Protein 6L2W (pdb70)

Foldseek 3Di:
DKKKWKKFWDCVVHIWIATQQQVVSHTDTPVRDDPRVVPRIDDDDPVCLLVSLLVCLVQQWAQPPDQAQDQKTAHPVRGMMMGMDDPVPPGCNVVSVVSNVSRVVVVVVVVVVVPD/DKKKWKKFWDADPVVRDIWIATQQLPVRRTDTPVRDDPRVPPRIDDDDPPCLLVSLLVCVVQQWAQDPDQAQPFKTAHPVRGMMMGMDDPVPDRCNVVSVVSNVSRHVNVVVVVVVPD

Structure (mmCIF, N/CA/C/O backbone):
data_6L2W
#
_entry.id   6L2W
#
_cell.length_a   85.702
_cell.length_b   45.534
_cell.length_c   67.368
_cell.angle_alpha   90.000
_cell.angle_beta   94.290
_cell.angle_gamma   90.000
#
_symmetry.space_group_name_H-M   'C 1 2 1'
#
loop_
_entity.id
_entity.type
_entity.pdbx_description
1 polymer 'freshwater cyanophage protein'
2 water water
#
loop_
_atom_site.group_PDB
_atom_site.id
_atom_site.type_symbol
_atom_site.label_atom_id
_atom_site.label_alt_id
_atom_site.label_comp_id
_atom_site.label_asym_id
_atom_site.label_entity_id
_atom_site.label_seq_id
_atom_site.pdbx_PDB_ins_code
_atom_site.Cartn_x
_atom_site.Cartn_y
_atom_site.Cartn_z
_atom_site.occupancy
_atom_site.B_iso_or_equiv
_atom_site.auth_seq_id
_atom_site.auth_comp_id
_atom_site.auth_asym_id
_atom_site.auth_atom_id
_atom_site.pdbx_PDB_model_num
ATOM 1 N N . MET A 1 1 ? -18.457 -20.358 0.965 1.00 53.91 1 MET A N 1
ATOM 2 C CA . MET A 1 1 ? -18.884 -21.448 1.877 1.00 52.61 1 MET A CA 1
ATOM 3 C C . MET A 1 1 ? -18.030 -21.356 3.139 1.00 57.65 1 MET A C 1
ATOM 4 O O . MET A 1 1 ? -16.787 -21.322 3.059 1.00 57.03 1 MET A O 1
ATOM 9 N N . MET A 1 2 ? -18.716 -21.294 4.278 1.00 53.97 2 MET A N 1
ATOM 10 C CA . MET A 1 2 ? -18.066 -21.274 5.570 1.00 51.44 2 MET A CA 1
ATOM 11 C C . MET A 1 2 ? -18.031 -22.687 6.161 1.00 47.17 2 MET A C 1
ATOM 12 O O . MET A 1 2 ? -18.907 -23.506 5.904 1.00 41.50 2 MET A O 1
ATOM 17 N N . PHE A 1 3 ? -16.948 -22.949 6.902 1.00 45.54 3 PHE A N 1
ATOM 18 C CA . PHE A 1 3 ? -16.702 -24.228 7.540 1.00 43.39 3 PHE A CA 1
ATOM 19 C C . PHE A 1 3 ? -16.126 -24.009 8.932 1.00 43.69 3 PHE A C 1
ATOM 20 O O . PHE A 1 3 ? -15.472 -22.991 9.190 1.00 45.76 3 PHE A O 1
ATOM 28 N N . VAL A 1 4 ? -16.327 -25.005 9.781 1.00 41.09 4 VAL A N 1
ATOM 29 C CA . VAL A 1 4 ? -15.843 -24.969 11.139 1.00 39.99 4 VAL A CA 1
ATOM 30 C C . VAL A 1 4 ? -15.126 -26.285 11.420 1.00 39.18 4 VAL A C 1
ATOM 31 O O . VAL A 1 4 ? -15.400 -27.270 10.792 1.00 39.39 4 VAL A O 1
ATOM 35 N N . ARG A 1 5 ? -14.263 -26.275 12.421 1.00 38.11 5 ARG A N 1
ATOM 36 C CA . ARG A 1 5 ? -13.571 -27.476 12.833 1.00 39.27 5 ARG A CA 1
ATOM 37 C C . ARG A 1 5 ? -13.267 -27.402 14.328 1.00 36.88 5 ARG A C 1
ATOM 38 O O . ARG A 1 5 ? -12.894 -26.355 14.861 1.00 38.09 5 ARG A O 1
ATOM 46 N N . LEU A 1 6 ? -13.391 -28.525 14.986 1.00 37.01 6 LEU A N 1
ATOM 47 C CA . LEU A 1 6 ? -13.140 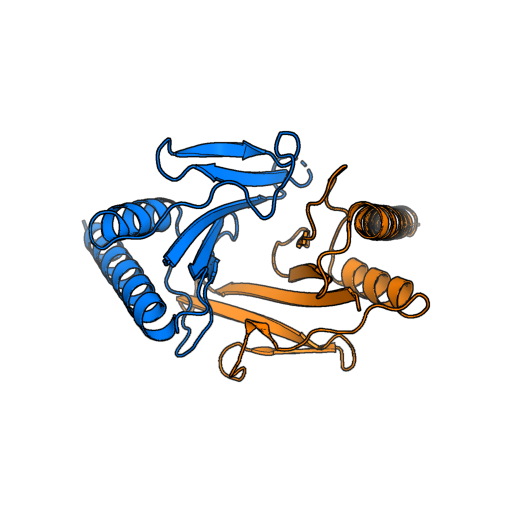-28.562 16.408 1.00 42.11 6 LEU A CA 1
ATOM 48 C C . LEU A 1 6 ? -11.863 -29.362 16.642 1.00 41.68 6 LEU A C 1
ATOM 49 O O . LEU A 1 6 ? -11.823 -30.540 16.284 1.00 42.54 6 LEU A O 1
ATOM 54 N N . SER A 1 7 ? -10.843 -28.725 17.214 1.00 41.63 7 SER A N 1
ATOM 55 C CA . SER A 1 7 ? -9.584 -29.412 17.524 1.00 42.81 7 SER A CA 1
ATOM 56 C C . SER A 1 7 ? -9.456 -29.648 19.027 1.00 42.07 7 SER A C 1
ATOM 57 O O . SER A 1 7 ? -10.076 -28.965 19.834 1.00 42.42 7 SER A O 1
ATOM 60 N N . TYR A 1 8 ? -8.584 -30.592 19.365 1.00 44.84 8 TYR A N 1
ATOM 61 C CA . TYR A 1 8 ? -8.210 -30.847 20.738 1.00 43.41 8 TYR A CA 1
ATOM 62 C C . TYR A 1 8 ? -6.684 -30.903 20.811 1.00 42.83 8 TYR A C 1
ATOM 63 O O . TYR A 1 8 ? -6.000 -31.259 19.851 1.00 40.93 8 TYR A O 1
ATOM 72 N N . HIS A 1 9 ? -6.180 -30.494 21.958 1.00 46.02 9 HIS A N 1
ATOM 73 C CA . HIS A 1 9 ? -4.750 -30.373 22.197 1.00 47.85 9 HIS A CA 1
ATOM 74 C C . HIS A 1 9 ? -4.552 -30.305 23.714 1.00 52.47 9 HIS A C 1
ATOM 75 O O . HIS A 1 9 ? -5.253 -29.579 24.398 1.00 60.04 9 HIS A O 1
ATOM 82 N N . SER A 1 10 ? -3.601 -31.074 24.227 1.00 59.00 10 SER A N 1
ATOM 83 C CA . SER A 1 10 ? -3.628 -31.482 25.619 1.00 60.07 10 SER A CA 1
ATOM 84 C C . SER A 1 10 ? -2.268 -32.082 26.008 1.00 63.14 10 SER A C 1
ATOM 85 O O . SER A 1 10 ? -1.634 -32.754 25.196 1.00 58.07 10 SER A O 1
ATOM 88 N N . PHE A 1 11 ? -1.824 -31.853 27.245 1.00 65.85 11 PHE A N 1
ATOM 89 C CA . PHE A 1 11 ? -0.593 -32.478 27.730 1.00 67.20 11 PHE A CA 1
ATOM 90 C C . PHE A 1 11 ? -0.875 -33.546 28.799 1.00 75.86 11 PHE A C 1
ATOM 91 O O . PHE A 1 11 ? -0.177 -34.565 28.843 1.00 84.02 11 PHE A O 1
ATOM 99 N N . ASP A 1 12 ? -1.865 -33.331 29.658 1.00 82.06 12 ASP A N 1
ATOM 100 C CA . ASP A 1 12 ? -2.148 -34.269 30.757 1.00 96.01 12 ASP A CA 1
ATOM 101 C C . ASP A 1 12 ? -2.381 -35.693 30.211 1.00 99.30 12 ASP A C 1
ATOM 102 O O . ASP A 1 12 ? -3.367 -35.917 29.499 1.00 96.02 12 ASP A O 1
ATOM 107 N N . TYR A 1 13 ? -1.494 -36.657 30.524 1.00 101.57 13 TYR A N 1
ATOM 108 C CA . TYR A 1 13 ? -1.732 -38.088 30.155 1.00 102.76 13 TYR A CA 1
ATOM 109 C C . TYR A 1 13 ? -1.056 -39.023 31.169 1.00 93.33 13 TYR A C 1
ATOM 110 O O . TYR A 1 13 ? 0.146 -39.272 31.112 1.00 90.95 13 TYR A O 1
ATOM 119 N N . LEU A 1 17 ? 2.736 -35.789 28.437 1.00 70.25 17 LEU A N 1
ATOM 120 C CA . LEU A 1 17 ? 2.972 -36.049 27.008 1.00 76.43 17 LEU A CA 1
ATOM 121 C C . LEU A 1 17 ? 1.833 -35.490 26.126 1.00 78.19 17 LEU A C 1
ATOM 122 O O . LEU A 1 17 ? 0.644 -35.766 26.329 1.00 72.17 17 LEU A O 1
ATOM 127 N N . PHE A 1 18 ? 2.227 -34.796 25.059 1.00 73.36 18 PHE A N 1
ATOM 128 C CA . PHE A 1 18 ? 1.317 -34.014 24.219 1.00 66.69 18 PHE A CA 1
ATOM 129 C C . PHE A 1 18 ? 0.526 -34.900 23.246 1.00 59.80 18 PHE A C 1
ATOM 130 O O . PHE A 1 18 ? 1.071 -35.772 22.582 1.00 59.16 18 PHE A O 1
ATOM 138 N N . ASP A 1 19 ? -0.761 -34.629 23.129 1.00 54.07 19 ASP A N 1
ATOM 139 C CA . ASP A 1 19 ? -1.577 -35.232 22.065 1.00 64.10 19 ASP A CA 1
ATOM 140 C C . ASP A 1 19 ? -2.495 -34.144 21.489 1.00 57.07 19 ASP A C 1
ATOM 141 O O . ASP A 1 19 ? -2.764 -33.152 22.137 1.00 58.50 19 ASP A O 1
ATOM 146 N N . ALA A 1 20 ? -2.949 -34.339 20.269 1.00 52.25 20 ALA A N 1
ATOM 147 C CA . ALA A 1 20 ? -3.834 -33.410 19.619 1.00 48.66 20 ALA A CA 1
ATOM 148 C C . ALA A 1 20 ? -4.548 -34.127 18.470 1.00 52.56 20 ALA A C 1
ATOM 149 O O . ALA A 1 20 ? -4.179 -35.235 18.078 1.00 59.24 20 ALA A O 1
ATOM 151 N N . GLY A 1 21 ? -5.582 -33.490 17.949 1.00 47.94 21 GLY A N 1
ATOM 152 C CA . GLY A 1 21 ? -6.319 -34.033 16.857 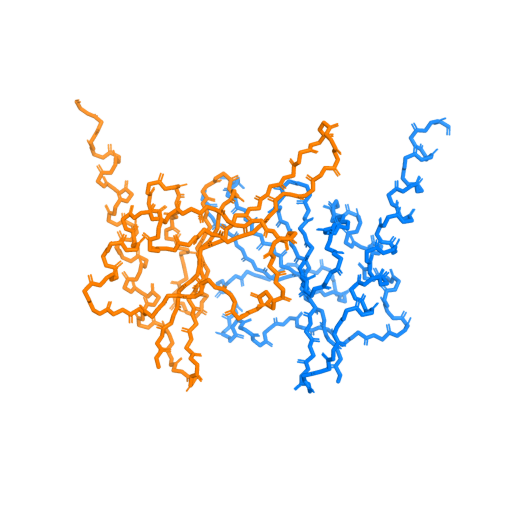1.00 38.75 21 GLY A CA 1
ATOM 153 C C . GLY A 1 21 ? -7.536 -33.191 16.563 1.00 41.31 21 GLY A C 1
ATOM 154 O O . GLY A 1 21 ? -7.624 -32.048 16.977 1.00 39.71 21 GLY A O 1
ATOM 155 N N . VAL A 1 22 ? -8.481 -33.798 15.870 1.00 44.54 22 VAL A N 1
ATOM 156 C CA . VAL A 1 22 ? -9.675 -33.149 15.402 1.00 44.51 22 VAL A CA 1
ATOM 157 C C . VAL A 1 22 ? -10.849 -33.957 15.931 1.00 49.98 22 VAL A C 1
ATOM 158 O O . VAL A 1 22 ? -10.766 -35.173 15.947 1.00 60.72 22 VAL A O 1
ATOM 162 N N . ILE A 1 23 ? -11.919 -33.301 16.364 1.00 49.35 23 ILE A N 1
ATOM 163 C CA . ILE A 1 23 ? -13.125 -34.019 16.685 1.00 47.90 23 ILE A CA 1
ATOM 164 C C . ILE A 1 23 ? -14.122 -33.826 15.536 1.00 50.52 23 ILE A C 1
ATOM 165 O O . ILE A 1 23 ? -14.455 -32.699 15.144 1.00 42.95 23 ILE A O 1
ATOM 170 N N . ASP A 1 24 ? -14.571 -34.950 14.978 1.00 59.57 24 ASP A N 1
ATOM 171 C CA . ASP A 1 24 ? -15.560 -34.932 13.896 1.00 58.55 24 ASP A CA 1
ATOM 172 C C . ASP A 1 24 ? -16.847 -34.363 14.490 1.00 56.45 24 ASP A C 1
ATOM 173 O O . ASP A 1 24 ? -17.274 -34.779 15.560 1.00 58.48 24 ASP A O 1
ATOM 178 N N . LEU A 1 25 ? -17.432 -33.390 13.817 1.00 55.35 25 LEU A N 1
ATOM 179 C CA . LEU A 1 25 ? -18.536 -32.653 14.417 1.00 59.85 25 LEU A CA 1
ATOM 180 C C . LEU A 1 25 ? -19.887 -33.353 14.165 1.00 64.91 25 LEU A C 1
ATOM 181 O O . LEU A 1 25 ? -20.904 -32.940 14.735 1.00 63.73 25 LEU A O 1
ATOM 186 N N . ASN A 1 26 ? -19.903 -34.399 13.336 1.00 67.88 26 ASN A N 1
ATOM 187 C CA . ASN A 1 26 ? -21.075 -35.275 13.193 1.00 76.57 26 ASN A CA 1
ATOM 188 C C . ASN A 1 26 ? -21.005 -36.363 14.277 1.00 75.85 26 ASN A C 1
ATOM 189 O O . ASN A 1 26 ? -21.852 -36.446 15.169 1.00 73.53 26 ASN A O 1
ATOM 194 N N . THR A 1 27 ? -19.945 -37.155 14.219 1.00 74.92 27 THR A N 1
ATOM 195 C CA . THR A 1 27 ? -19.864 -38.379 14.987 1.00 76.06 27 THR A CA 1
ATOM 196 C C . THR A 1 27 ? -19.420 -38.075 16.419 1.00 76.26 27 THR A C 1
ATOM 197 O O . THR A 1 27 ? -19.464 -38.947 17.274 1.00 84.58 27 THR A O 1
ATOM 201 N N . LYS A 1 28 ? -18.961 -36.854 16.662 1.00 73.11 28 LYS A N 1
ATOM 202 C CA . LYS A 1 28 ? -18.402 -36.468 17.952 1.00 69.30 28 LYS A CA 1
ATOM 203 C C . LYS A 1 28 ? -17.272 -37.422 18.337 1.00 66.37 28 LYS A C 1
ATOM 204 O O . LYS A 1 28 ? -17.019 -37.619 19.516 1.00 71.49 28 LYS A O 1
ATOM 210 N N . CYS A 1 29 ? -16.575 -37.970 17.352 1.00 69.10 29 CYS A N 1
ATOM 211 C CA . CYS A 1 29 ? -15.515 -38.938 17.635 1.00 75.12 29 CYS A CA 1
ATOM 212 C C . CYS A 1 29 ? -14.140 -38.297 17.380 1.00 69.73 29 CYS A C 1
ATOM 213 O O . CYS A 1 29 ? -13.941 -37.675 16.323 1.00 61.68 29 CYS A O 1
ATOM 216 N N . PRO A 1 30 ? -13.195 -38.439 18.343 1.00 60.48 30 PRO A N 1
ATOM 217 C CA . PRO A 1 30 ? -11.826 -37.927 18.259 1.00 60.11 30 PRO A CA 1
ATOM 218 C C . PRO A 1 30 ? -10.932 -38.662 17.244 1.00 62.14 30 PRO A C 1
ATOM 219 O O . PRO A 1 30 ? -10.981 -39.873 17.160 1.00 64.01 30 PRO A O 1
ATOM 223 N N . VAL A 1 31 ? -10.091 -37.923 16.517 1.00 64.24 31 VAL A N 1
ATOM 224 C CA . VAL A 1 31 ? -9.112 -38.495 15.575 1.00 60.69 31 VAL A CA 1
ATOM 225 C C . VAL A 1 31 ? -7.729 -37.897 15.873 1.00 60.27 31 VAL A C 1
ATOM 226 O O . VAL A 1 31 ? -7.559 -36.692 15.833 1.00 57.59 31 VAL A O 1
ATOM 230 N N . SER A 1 32 ? -6.730 -38.739 16.091 1.00 61.34 32 SER A N 1
ATOM 231 C CA . SER A 1 32 ? -5.403 -38.283 16.518 1.00 58.41 32 SER A CA 1
ATOM 232 C C . SER A 1 32 ? -4.581 -37.792 15.319 1.00 55.30 32 SER A C 1
ATOM 233 O O . SER A 1 32 ? -4.898 -38.129 14.189 1.00 48.72 32 SER A O 1
ATOM 236 N N . LEU A 1 33 ? -3.531 -36.999 15.578 1.00 57.78 33 LEU A N 1
ATOM 237 C CA . LEU A 1 33 ? -2.527 -36.635 14.548 1.00 68.75 33 LEU A CA 1
ATOM 238 C C . LEU A 1 33 ? -1.993 -37.890 13.864 1.00 70.96 33 LEU A C 1
ATOM 239 O O . LEU A 1 33 ? -1.827 -37.900 12.649 1.00 84.01 33 LEU A O 1
ATOM 244 N N . SER A 1 34 ? -1.675 -38.900 14.676 1.00 73.37 34 SER A N 1
ATOM 245 C CA . SER A 1 34 ? -1.027 -40.122 14.206 1.00 72.32 34 SER A CA 1
ATOM 246 C C . SER A 1 34 ? -1.778 -40.667 12.990 1.00 66.86 34 SER A C 1
ATOM 247 O O . SER A 1 34 ? -1.147 -41.170 12.070 1.00 67.71 34 SER A O 1
ATOM 250 N N . GLU A 1 35 ? -3.105 -40.489 12.989 1.00 66.57 35 GLU A N 1
ATOM 251 C CA . GLU A 1 35 ? -4.009 -41.089 12.018 1.00 68.43 35 GLU A CA 1
ATOM 252 C C . GLU A 1 35 ? -4.458 -40.094 10.942 1.00 67.00 35 GLU A C 1
ATOM 253 O O . GLU A 1 35 ? -5.430 -40.397 10.238 1.00 64.08 35 GLU A O 1
ATOM 259 N N . ILE A 1 36 ? -3.809 -38.936 10.794 1.00 62.89 36 ILE A N 1
ATOM 260 C CA . ILE A 1 36 ? -4.287 -37.945 9.803 1.00 64.79 36 ILE A CA 1
ATOM 261 C C . ILE A 1 36 ? -3.159 -37.613 8.815 1.00 64.05 36 ILE A C 1
ATOM 262 O O . ILE A 1 36 ? -2.085 -37.166 9.215 1.00 61.32 36 ILE A O 1
ATOM 267 N N . GLU A 1 37 ? -3.452 -37.759 7.524 1.00 70.40 37 GLU A N 1
ATOM 268 C CA . GLU A 1 37 ? -2.457 -37.567 6.477 1.00 77.75 37 GLU A CA 1
ATOM 269 C C . GLU A 1 37 ? -2.290 -36.068 6.207 1.00 78.56 37 GLU A C 1
ATOM 270 O O . GLU A 1 37 ? -1.205 -35.495 6.373 1.00 76.96 37 GLU A O 1
ATOM 276 N N . ASP A 1 38 ? -3.377 -35.442 5.784 1.00 72.64 38 ASP A N 1
ATOM 277 C CA . ASP A 1 38 ? -3.317 -34.070 5.299 1.00 67.72 38 ASP A CA 1
ATOM 278 C C . ASP A 1 38 ? -4.033 -33.194 6.331 1.00 63.23 38 ASP A C 1
ATOM 279 O O . ASP A 1 38 ? -5.177 -32.795 6.110 1.00 54.91 38 ASP A O 1
ATOM 284 N N . TYR A 1 39 ? -3.345 -32.919 7.451 1.00 56.49 39 TYR A N 1
ATOM 285 C CA . TYR A 1 39 ? -4.015 -32.429 8.661 1.00 52.46 39 TYR A CA 1
ATOM 286 C C . TYR A 1 39 ? -4.803 -31.149 8.358 1.00 46.88 39 TYR A C 1
ATOM 287 O O . TYR A 1 39 ? -5.878 -30.939 8.883 1.00 43.11 39 TYR A O 1
ATOM 296 N N . ASP A 1 40 ? -4.274 -30.313 7.493 1.00 49.50 40 ASP A N 1
ATOM 297 C CA . ASP A 1 40 ? -4.852 -29.007 7.304 1.00 53.41 40 ASP A CA 1
ATOM 298 C C . ASP A 1 40 ? -6.181 -29.126 6.563 1.00 48.80 40 ASP A C 1
ATOM 299 O O . ASP A 1 40 ? -6.989 -28.235 6.646 1.00 43.97 40 ASP A O 1
ATOM 304 N N . ASN A 1 41 ? -6.415 -30.222 5.864 1.00 52.70 41 ASN A N 1
ATOM 305 C CA . ASN A 1 41 ? -7.632 -30.331 5.083 1.00 52.83 41 ASN A CA 1
ATOM 306 C C . ASN A 1 41 ? -8.587 -31.288 5.791 1.00 50.22 41 ASN A C 1
ATOM 307 O O . ASN A 1 41 ? -9.624 -31.624 5.243 1.00 53.83 41 ASN A O 1
ATOM 312 N N . PHE A 1 42 ? -8.265 -31.675 7.019 1.00 45.86 42 PHE A N 1
ATOM 313 C CA . PHE A 1 42 ? -8.989 -32.735 7.653 1.00 48.92 42 PHE A CA 1
ATOM 314 C C . PHE A 1 42 ? -10.007 -32.204 8.671 1.00 48.44 42 PHE A C 1
ATOM 315 O O . PHE A 1 42 ? -9.699 -31.350 9.463 1.00 46.10 42 PHE A O 1
ATOM 323 N N . GLY A 1 43 ? -11.221 -32.738 8.617 1.00 47.54 43 GLY A N 1
ATOM 324 C CA . GLY A 1 43 ? -12.181 -32.667 9.719 1.00 46.76 43 GLY A CA 1
ATOM 325 C C . GLY A 1 43 ? -13.082 -31.443 9.688 1.00 44.58 43 GLY A C 1
ATOM 326 O O . GLY A 1 43 ? -13.734 -31.153 10.689 1.00 43.99 43 GLY A O 1
ATOM 327 N N . TRP A 1 44 ? -13.117 -30.738 8.563 1.00 46.25 44 TRP A N 1
ATOM 328 C CA . TRP A 1 44 ? -13.928 -29.527 8.378 1.00 46.88 44 TRP A CA 1
ATOM 329 C C . TRP A 1 44 ? -15.387 -29.898 8.121 1.00 48.22 44 TRP A C 1
ATOM 330 O O . TRP A 1 44 ? -15.667 -30.875 7.471 1.00 52.99 44 TRP A O 1
ATOM 341 N N . LEU A 1 45 ? -16.286 -29.100 8.669 1.00 53.05 45 LEU A N 1
ATOM 342 C CA . LEU A 1 45 ? -17.708 -29.278 8.504 1.00 54.55 45 LEU A CA 1
ATOM 343 C C . LEU A 1 45 ? -18.310 -27.978 7.954 1.00 52.54 45 LEU A C 1
ATOM 344 O O . LEU A 1 45 ? -18.069 -26.897 8.481 1.00 51.59 45 LEU A O 1
ATOM 349 N N . GLU A 1 46 ? -19.090 -28.092 6.893 1.00 54.39 46 GLU A N 1
ATOM 350 C CA . GLU A 1 46 ? -19.770 -26.946 6.336 1.00 55.56 46 GLU A CA 1
ATOM 351 C C . GLU A 1 46 ? -20.741 -26.395 7.383 1.00 51.88 46 GLU A C 1
ATOM 352 O O . GLU A 1 46 ? -21.451 -27.156 8.059 1.00 49.40 46 GLU A O 1
ATOM 358 N N . LEU A 1 47 ? -20.724 -25.078 7.516 1.00 48.28 47 LEU A N 1
ATOM 359 C CA . LEU A 1 47 ? -21.550 -24.384 8.457 1.00 51.15 47 LEU A CA 1
ATOM 360 C C . LEU A 1 47 ? -22.758 -23.791 7.725 1.00 57.05 47 LEU A C 1
ATOM 361 O O . LEU A 1 47 ? -22.617 -23.065 6.734 1.00 62.62 47 LEU A O 1
ATOM 366 N N . THR A 1 48 ? -23.926 -24.097 8.268 1.00 58.41 48 THR A N 1
ATOM 367 C CA . THR A 1 48 ? -25.214 -23.681 7.724 1.00 61.49 48 THR A CA 1
ATOM 368 C C . THR A 1 48 ? -26.047 -23.064 8.852 1.00 60.20 48 THR A C 1
ATOM 369 O O . THR A 1 48 ? -25.732 -23.233 10.028 1.00 63.80 48 THR A O 1
ATOM 373 N N . ALA A 1 49 ? -27.129 -22.393 8.486 1.00 60.14 49 ALA A N 1
ATOM 374 C CA . ALA A 1 49 ? -28.162 -22.002 9.453 1.00 61.11 49 ALA A CA 1
ATOM 375 C C . ALA A 1 49 ? -28.710 -23.233 10.201 1.00 58.17 49 ALA A C 1
ATOM 376 O O . ALA A 1 49 ? -29.088 -23.133 11.355 1.00 66.54 49 ALA A O 1
ATOM 378 N N . GLU A 1 50 ? -28.708 -24.405 9.581 1.00 64.75 50 GLU A N 1
ATOM 379 C CA . GLU A 1 50 ? -29.309 -25.613 10.177 1.00 70.46 50 GLU A CA 1
ATOM 380 C C . GLU A 1 50 ? -28.422 -26.204 11.284 1.00 67.03 50 GLU A C 1
ATOM 381 O O . GLU A 1 50 ? -28.951 -26.727 12.257 1.00 67.16 50 GLU A O 1
ATOM 387 N N . ASN A 1 51 ? -27.095 -26.182 11.139 1.00 62.01 51 ASN A N 1
ATOM 388 C CA . ASN A 1 51 ? -26.229 -26.902 12.105 1.00 55.60 51 ASN A CA 1
ATOM 389 C C . ASN A 1 51 ? -25.569 -25.921 13.097 1.00 54.59 51 ASN A C 1
ATOM 390 O O . ASN A 1 51 ? -24.972 -26.356 14.071 1.00 52.58 51 ASN A O 1
ATOM 395 N N . LEU A 1 52 ? -25.677 -24.614 12.869 1.00 58.36 52 LEU A N 1
ATOM 396 C CA . LEU A 1 52 ? -24.923 -23.621 13.637 1.00 57.32 52 LEU A CA 1
ATOM 397 C C . LEU A 1 52 ? -25.206 -23.829 15.128 1.00 56.91 52 LEU A C 1
ATOM 398 O O . LEU A 1 52 ? -24.302 -23.934 15.991 1.00 49.49 52 LEU A O 1
ATOM 403 N N . GLU A 1 53 ? -26.493 -23.888 15.402 1.00 55.04 53 GLU A N 1
ATOM 404 C CA . GLU A 1 53 ? -26.987 -24.081 16.739 1.00 55.60 53 GLU A CA 1
ATOM 405 C C . GLU A 1 53 ? -26.376 -25.358 17.340 1.00 46.39 53 GLU A C 1
ATOM 406 O O . GLU A 1 53 ? -25.854 -25.310 18.428 1.00 42.80 53 GLU A O 1
ATOM 412 N N . ASN A 1 54 ? -26.409 -26.488 16.644 1.00 49.68 54 ASN A N 1
ATOM 413 C CA . ASN A 1 54 ? -25.946 -27.763 17.237 1.00 52.04 54 ASN A CA 1
ATOM 414 C C . ASN A 1 54 ? -24.441 -27.686 17.534 1.00 51.20 54 ASN A C 1
ATOM 415 O O . ASN A 1 54 ? -23.960 -28.271 18.512 1.00 50.85 54 ASN A O 1
ATOM 420 N N . VAL A 1 55 ? -23.700 -26.989 16.673 1.00 46.29 55 VAL A N 1
ATOM 421 C CA . VAL A 1 55 ? -22.260 -26.893 16.820 1.00 48.99 55 VAL A CA 1
ATOM 422 C C . VAL A 1 55 ? -21.944 -26.087 18.087 1.00 48.58 55 VAL A C 1
ATOM 423 O O . VAL A 1 55 ? -21.110 -26.492 18.903 1.00 42.17 55 VAL A O 1
ATOM 427 N N . CYS A 1 56 ? -22.636 -24.968 18.264 1.00 47.40 56 CYS A N 1
ATOM 428 C CA . CYS A 1 56 ? -22.370 -24.112 19.398 1.00 44.90 56 CYS A CA 1
ATOM 429 C C . CYS A 1 56 ? -22.737 -24.834 20.701 1.00 48.98 56 CYS A C 1
ATOM 430 O O . CYS A 1 56 ? -22.031 -24.686 21.697 1.00 46.17 56 CYS A O 1
ATOM 433 N N . GLU A 1 57 ? -23.829 -25.603 20.697 1.00 52.37 57 GLU A N 1
ATOM 434 C CA . GLU A 1 57 ? -24.280 -26.338 21.893 1.00 54.26 57 GLU A CA 1
ATOM 435 C C . GLU A 1 57 ? -23.254 -27.410 22.288 1.00 48.44 57 GLU A C 1
ATOM 436 O O . GLU A 1 57 ? -22.968 -27.594 23.467 1.00 49.68 57 GLU A O 1
ATOM 442 N N . TYR A 1 58 ? -22.688 -28.121 21.323 1.00 46.93 58 TYR A N 1
ATOM 443 C CA . TYR A 1 58 ? -21.625 -29.090 21.658 1.00 48.53 58 TYR A CA 1
ATOM 444 C C . TYR A 1 58 ? -20.366 -28.366 22.169 1.00 44.13 58 TYR A C 1
ATOM 445 O O . TYR A 1 58 ? -19.818 -28.735 23.208 1.00 41.46 58 TYR A O 1
ATOM 454 N N . CYS A 1 59 ? -19.914 -27.343 21.450 1.00 41.98 59 CYS A N 1
ATOM 455 C CA . CYS A 1 59 ? -18.777 -26.528 21.901 1.00 44.67 59 CYS A CA 1
ATOM 456 C C . CYS A 1 59 ? -18.966 -26.087 23.359 1.00 42.91 59 CYS A C 1
ATOM 457 O O . CYS A 1 59 ? -18.083 -26.311 24.192 1.00 40.60 59 CYS A O 1
ATOM 460 N N . ALA A 1 60 ? -20.135 -25.515 23.663 1.00 44.34 60 ALA A N 1
ATOM 461 C CA . ALA A 1 60 ? -20.488 -25.080 25.041 1.00 46.38 60 ALA A CA 1
ATOM 462 C C . ALA A 1 60 ? -20.358 -26.254 26.019 1.00 48.20 60 ALA A C 1
ATOM 463 O O . ALA A 1 60 ? -19.918 -26.067 27.149 1.00 48.76 60 ALA A O 1
ATOM 465 N N . LYS A 1 61 ? -20.734 -27.453 25.573 1.00 53.90 61 LYS A N 1
ATOM 466 C CA . LYS A 1 61 ? -20.620 -28.677 26.380 1.00 55.92 61 LYS A CA 1
ATOM 467 C C . LYS A 1 61 ? -19.165 -28.838 26.833 1.00 53.92 61 LYS A C 1
ATOM 468 O O . LYS A 1 61 ? -18.884 -29.268 27.951 1.00 53.84 61 LYS A O 1
ATOM 474 N N . LEU A 1 62 ? -18.244 -28.462 25.957 1.00 54.57 62 LEU A N 1
ATOM 475 C CA . LEU A 1 62 ? -16.815 -28.625 26.232 1.00 55.51 62 LEU A CA 1
ATOM 476 C C . LEU A 1 62 ? -16.232 -27.404 26.948 1.00 48.12 62 LEU A C 1
ATOM 477 O O . LEU A 1 62 ? -15.049 -27.393 27.191 1.00 52.98 62 LEU A O 1
ATOM 482 N N . GLY A 1 63 ? -17.034 -26.400 27.286 1.00 44.61 63 GLY A N 1
ATOM 483 C CA . GLY A 1 63 ? -16.523 -25.205 27.948 1.00 42.36 63 GLY A CA 1
ATOM 484 C C . GLY A 1 63 ? -15.901 -24.210 26.965 1.00 44.88 63 GLY A C 1
ATOM 485 O O . GLY A 1 63 ? -15.129 -23.330 27.389 1.00 40.94 63 GLY A O 1
ATOM 486 N N . ILE A 1 64 ? -16.228 -24.311 25.666 1.00 40.92 64 ILE A N 1
ATOM 487 C CA . ILE A 1 64 ? -15.855 -23.257 24.721 1.00 41.09 64 ILE A CA 1
ATOM 488 C C . ILE A 1 64 ? -16.758 -22.042 24.922 1.00 40.50 64 ILE A C 1
ATOM 489 O O . ILE A 1 64 ? -17.970 -22.172 24.893 1.00 41.65 64 ILE A O 1
ATOM 494 N N . GLU A 1 65 ? -16.146 -20.867 25.091 1.00 47.91 65 GLU A N 1
ATOM 495 C CA . GLU A 1 65 ? -16.884 -19.624 25.338 1.00 51.59 65 GLU A CA 1
ATOM 496 C C . GLU A 1 65 ? -16.503 -18.570 24.298 1.00 48.98 65 GLU A C 1
ATOM 497 O O . GLU A 1 65 ? -15.516 -18.710 23.567 1.00 48.22 65 GLU A O 1
ATOM 503 N N . ALA A 1 66 ? -17.268 -17.492 24.299 1.00 45.65 66 ALA A N 1
ATOM 504 C CA . ALA A 1 66 ? -17.074 -16.380 23.353 1.00 44.96 66 ALA A CA 1
ATOM 505 C C . ALA A 1 66 ? -15.643 -15.846 23.475 1.00 40.62 66 ALA A C 1
ATOM 506 O O . ALA A 1 66 ? -15.048 -15.891 24.542 1.00 42.15 66 ALA A O 1
ATOM 508 N N . ASN A 1 67 ? -15.101 -15.376 22.360 1.00 40.93 67 ASN A N 1
ATOM 509 C CA . ASN A 1 67 ? -13.669 -15.090 22.261 1.00 42.94 67 ASN A CA 1
ATOM 510 C C . ASN A 1 67 ? -13.384 -13.607 22.553 1.00 43.70 67 ASN A C 1
ATOM 511 O O . ASN A 1 67 ? -12.231 -13.181 22.498 1.00 50.90 67 ASN A O 1
ATOM 516 N N . GLY A 1 68 ? -14.416 -12.830 22.885 1.00 47.65 68 GLY A N 1
ATOM 517 C CA . GLY A 1 68 ? -14.260 -11.422 23.256 1.00 46.61 68 GLY A CA 1
ATOM 518 C C . GLY A 1 68 ? -13.809 -10.543 22.093 1.00 50.79 68 GLY A C 1
ATOM 519 O O . GLY A 1 68 ? -13.469 -9.368 22.293 1.00 53.45 68 GLY A O 1
ATOM 520 N N . SER A 1 69 ? -13.789 -11.084 20.880 1.00 45.54 69 SER A N 1
ATOM 521 C CA . SER A 1 69 ? -13.306 -10.337 19.744 1.00 45.28 69 SER A CA 1
ATOM 522 C C . SER A 1 69 ? -14.423 -9.402 19.296 1.00 52.02 69 SER A C 1
ATOM 523 O O . SER A 1 69 ? -15.577 -9.807 19.313 1.00 47.34 69 SER A O 1
ATOM 526 N N . LEU A 1 70 ? -14.043 -8.174 18.937 1.00 56.13 70 LEU A N 1
ATOM 527 C CA . LEU A 1 70 ? -14.928 -7.199 18.307 1.00 64.66 70 LEU A CA 1
ATOM 528 C C . LEU A 1 70 ? -14.580 -7.101 16.816 1.00 66.36 70 LEU A C 1
ATOM 529 O O . LEU A 1 70 ? -14.947 -6.121 16.164 1.00 59.34 70 LEU A O 1
ATOM 534 N N . GLY A 1 71 ? -13.881 -8.116 16.292 1.00 71.25 71 GLY A N 1
ATOM 535 C CA . GLY A 1 71 ? -13.299 -8.065 14.945 1.00 68.83 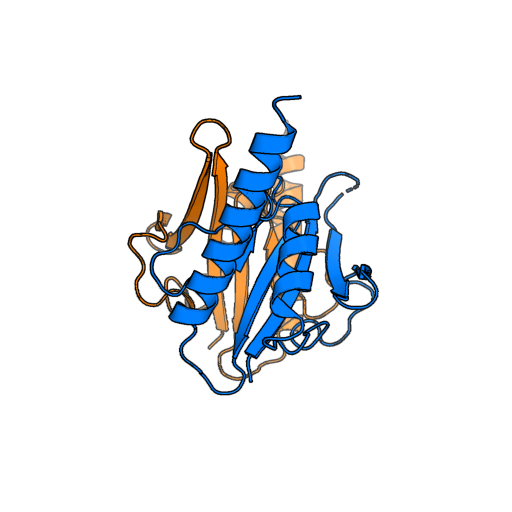71 GLY A CA 1
ATOM 536 C C . GLY A 1 71 ? -13.220 -9.435 14.285 1.00 65.98 71 GLY A C 1
ATOM 537 O O . GLY A 1 71 ? -14.215 -10.141 14.163 1.00 56.90 71 GLY A O 1
ATOM 538 N N . ASP A 1 72 ? -12.022 -9.813 13.852 1.00 64.51 72 ASP A N 1
ATOM 539 C CA . ASP A 1 72 ? -11.884 -10.890 12.894 1.00 60.89 72 ASP A CA 1
ATOM 540 C C . ASP A 1 72 ? -11.125 -12.060 13.532 1.00 52.17 72 ASP A C 1
ATOM 541 O O . ASP A 1 72 ? -10.464 -12.819 12.829 1.00 59.97 72 ASP A O 1
ATOM 546 N N . PHE A 1 73 ? -11.227 -12.249 14.840 1.00 48.37 73 PHE A N 1
ATOM 547 C CA . PHE A 1 73 ? -10.605 -13.453 15.439 1.00 43.02 73 PHE A CA 1
ATOM 548 C C . PHE A 1 73 ? -11.571 -14.629 15.295 1.00 40.50 73 PHE A C 1
ATOM 549 O O . PHE A 1 73 ? -12.658 -14.642 15.918 1.00 41.77 73 PHE A O 1
ATOM 557 N N . ARG A 1 74 ? -11.168 -15.612 14.497 1.00 38.61 74 ARG A N 1
ATOM 558 C CA . ARG A 1 74 ? -12.050 -16.728 14.083 1.00 37.81 74 ARG A CA 1
ATOM 559 C C . ARG A 1 74 ? -11.738 -18.028 14.855 1.00 36.07 74 ARG A C 1
ATOM 560 O O . ARG A 1 74 ? -11.969 -19.130 14.337 1.00 32.28 74 ARG A O 1
ATOM 568 N N . TYR A 1 75 ? -11.291 -17.914 16.110 1.00 33.76 75 TYR A N 1
ATOM 569 C CA . TYR A 1 75 ? -11.022 -19.055 16.933 1.00 32.67 75 TYR A CA 1
ATOM 570 C C . TYR A 1 75 ? -11.729 -18.892 18.270 1.00 35.32 75 TYR A C 1
ATOM 571 O O . TYR A 1 75 ? -11.935 -17.770 18.737 1.00 37.91 75 TYR A O 1
ATOM 580 N N . TRP A 1 76 ? -12.084 -20.028 18.857 1.00 34.94 76 TRP A N 1
ATOM 581 C CA . TRP A 1 76 ? -12.723 -20.080 20.182 1.00 34.07 76 TRP A CA 1
ATOM 582 C C . TRP A 1 76 ? -12.039 -21.175 20.990 1.00 33.84 76 TRP A C 1
ATOM 583 O O . TRP A 1 76 ? -12.047 -22.309 20.539 1.00 38.25 76 TRP A O 1
ATOM 594 N N . TYR A 1 77 ? -11.510 -20.858 22.160 1.00 34.13 77 TYR A N 1
ATOM 595 C CA . TYR A 1 77 ? -10.896 -21.882 23.001 1.00 36.70 77 TYR A CA 1
ATOM 596 C C . TYR A 1 77 ? -11.806 -22.249 24.174 1.00 37.07 77 TYR A C 1
ATOM 597 O O . TYR A 1 77 ? -12.593 -21.432 24.602 1.00 39.85 77 TYR A O 1
ATOM 606 N N . SER A 1 78 ? -11.673 -23.485 24.668 1.00 41.09 78 SER A N 1
ATOM 607 C CA . SER A 1 78 ? -12.250 -23.894 25.981 1.00 41.36 78 SER A CA 1
ATOM 608 C C . SER A 1 78 ? -11.458 -23.254 27.126 1.00 39.09 78 SER A C 1
ATOM 609 O O . SER A 1 78 ? -10.282 -22.957 26.974 1.00 39.83 78 SER A O 1
ATOM 612 N N . GLY A 1 79 ? -12.110 -23.018 28.257 1.00 41.03 79 GLY A N 1
ATOM 613 C CA . GLY A 1 79 ? -11.446 -22.471 29.453 1.00 40.18 79 GLY A CA 1
ATOM 614 C C . GLY A 1 79 ? -10.168 -23.218 29.825 1.00 40.53 79 GLY A C 1
ATOM 615 O O . GLY A 1 79 ? -9.138 -22.592 30.031 1.00 40.32 79 GLY A O 1
ATOM 616 N N . ASP A 1 80 ? -10.234 -24.543 29.907 1.00 41.52 80 ASP A N 1
ATOM 617 C CA . ASP A 1 80 ? -9.061 -25.388 30.211 1.00 45.45 80 ASP A CA 1
ATOM 618 C C . ASP A 1 80 ? -8.071 -25.477 29.028 1.00 47.88 80 ASP A C 1
ATOM 619 O O . ASP A 1 80 ? -7.050 -26.164 29.125 1.00 47.49 80 ASP A O 1
ATOM 624 N N . MET A 1 81 ? -8.404 -24.867 27.911 1.00 47.67 81 MET A N 1
ATOM 625 C CA . MET A 1 81 ? -7.576 -24.848 26.678 1.00 45.76 81 MET A CA 1
ATOM 626 C C . MET A 1 81 ? -7.429 -26.240 26.050 1.00 43.84 81 MET A C 1
ATOM 627 O O . MET A 1 81 ? -6.514 -26.409 25.289 1.00 39.16 81 MET A O 1
ATOM 632 N N . SER A 1 82 ? -8.332 -27.166 26.297 1.00 42.74 82 SER A N 1
ATOM 633 C CA . SER A 1 82 ? -8.267 -28.546 25.756 1.00 42.79 82 SER A CA 1
ATOM 634 C C . SER A 1 82 ? -8.791 -28.598 24.324 1.00 42.99 82 SER A C 1
ATOM 635 O O . SER A 1 82 ? -8.404 -29.474 23.579 1.00 41.96 82 SER A O 1
ATOM 638 N N . TYR A 1 83 ? -9.625 -27.669 23.969 1.00 43.97 83 TYR A N 1
ATOM 639 C CA . TYR A 1 83 ? -10.257 -27.657 22.684 1.00 40.32 83 TYR A CA 1
ATOM 640 C C . TYR A 1 83 ? -10.219 -26.241 22.105 1.00 40.38 83 TYR A C 1
ATOM 641 O O . TYR A 1 83 ? -10.116 -25.263 22.828 1.00 39.52 83 TYR A O 1
ATOM 650 N N . HIS A 1 84 ? -10.380 -26.149 20.790 1.00 40.58 84 HIS A N 1
ATOM 651 C CA . HIS A 1 84 ? -10.736 -24.896 20.193 1.00 38.67 84 HIS A CA 1
ATOM 652 C C . HIS A 1 84 ? -11.516 -25.130 18.898 1.00 38.38 84 HIS A C 1
ATOM 653 O O . HIS A 1 84 ? -11.267 -26.097 18.190 1.00 37.11 84 HIS A O 1
ATOM 660 N N . LEU A 1 85 ? -12.437 -24.214 18.619 1.00 36.46 85 LEU A N 1
ATOM 661 C CA . LEU A 1 85 ? -13.176 -24.217 17.386 1.00 34.88 85 LEU A CA 1
ATOM 662 C C . LEU A 1 85 ? -12.533 -23.221 16.429 1.00 32.79 85 LEU A C 1
ATOM 663 O O . LEU A 1 85 ? -12.029 -22.215 16.864 1.00 33.30 85 LEU A O 1
ATOM 668 N N . GLU A 1 86 ? -12.585 -23.511 15.138 1.00 34.19 86 GLU A N 1
ATOM 669 C CA . GLU A 1 86 ? -12.075 -22.595 14.127 1.00 37.43 86 GLU A CA 1
ATOM 670 C C . GLU A 1 86 ? -13.152 -22.431 13.046 1.00 34.73 86 GLU A C 1
ATOM 671 O O . GLU A 1 86 ? -13.827 -23.370 12.714 1.00 34.54 86 GLU A O 1
ATOM 677 N N . LEU A 1 87 ? -13.297 -21.214 12.548 1.00 35.13 87 LEU A N 1
ATOM 678 C CA . LEU A 1 87 ? -14.175 -20.891 11.449 1.00 35.88 87 LEU A CA 1
ATOM 679 C C . LEU A 1 87 ? -13.330 -20.425 10.255 1.00 38.52 87 LEU A C 1
ATOM 680 O O . LEU A 1 87 ? -12.383 -19.674 10.426 1.00 38.43 87 LEU A O 1
ATOM 685 N N . LYS A 1 88 ? -13.658 -20.881 9.053 1.00 41.20 88 LYS A N 1
ATOM 686 C CA . LYS A 1 88 ? -12.990 -20.368 7.862 1.00 44.50 88 LYS A CA 1
ATOM 687 C C . LYS A 1 88 ? -14.003 -20.194 6.723 1.00 46.02 88 LYS A C 1
ATOM 688 O O . LYS A 1 88 ? -15.111 -20.772 6.734 1.00 51.02 88 LYS A O 1
ATOM 694 N N . SER A 1 89 ? -13.612 -19.397 5.735 1.00 46.09 89 SER A N 1
ATOM 695 C CA . SER A 1 89 ? -14.295 -19.408 4.436 1.00 51.10 89 SER A CA 1
ATOM 696 C C . SER A 1 89 ? -13.344 -19.975 3.367 1.00 51.11 89 SER A C 1
ATOM 697 O O . SER A 1 89 ? -12.139 -19.773 3.437 1.00 53.28 89 SER A O 1
ATOM 700 N N . ASP A 1 90 ? -13.884 -20.634 2.359 1.00 51.97 90 ASP A N 1
ATOM 701 C CA . ASP A 1 90 ? -13.049 -21.062 1.224 1.00 61.23 90 ASP A CA 1
ATOM 702 C C . ASP A 1 90 ? -12.974 -19.941 0.163 1.00 64.85 90 ASP A C 1
ATOM 703 O O . ASP A 1 90 ? -12.115 -19.987 -0.725 1.00 69.36 90 ASP A O 1
ATOM 708 N N . GLN A 1 91 ? -13.866 -18.947 0.245 1.00 66.04 91 GLN A N 1
ATOM 709 C CA . GLN A 1 91 ? -14.008 -17.899 -0.778 1.00 68.44 91 GLN A CA 1
ATOM 710 C C . GLN A 1 91 ? -13.646 -16.532 -0.183 1.00 63.87 91 GLN A C 1
ATOM 711 O O . GLN A 1 91 ? -14.135 -15.514 -0.629 1.00 67.46 91 GLN A O 1
ATOM 717 N N . SER A 1 92 ? -12.811 -16.501 0.838 1.00 57.31 92 SER A N 1
ATOM 718 C CA . SER A 1 92 ? -12.424 -15.240 1.480 1.00 61.77 92 SER A CA 1
ATOM 719 C C . SER A 1 92 ? -13.647 -14.419 1.922 1.00 58.70 92 SER A C 1
ATOM 720 O O . SER A 1 92 ? -13.535 -13.200 1.960 1.00 52.99 92 SER A O 1
ATOM 723 N N . GLU A 1 93 ? -14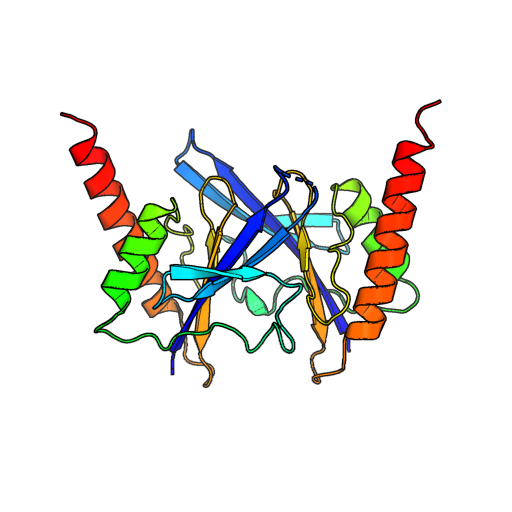.782 -15.052 2.265 1.00 53.67 93 GLU A N 1
ATOM 724 C CA . GLU A 1 93 ? -15.941 -14.326 2.810 1.00 54.75 93 GLU A CA 1
ATOM 725 C C . GLU A 1 93 ? -15.525 -13.574 4.082 1.00 49.97 93 GLU A C 1
ATOM 726 O O . GLU A 1 93 ? -14.727 -14.070 4.850 1.00 55.47 93 GLU A O 1
ATOM 732 N N . ASN A 1 94 ? -16.033 -12.362 4.280 1.00 48.98 94 ASN A N 1
ATOM 733 C CA . ASN A 1 94 ? -15.818 -11.624 5.531 1.00 49.35 94 ASN A CA 1
ATOM 734 C C . ASN A 1 94 ? -16.549 -12.361 6.664 1.00 48.91 94 ASN A C 1
ATOM 735 O O . ASN A 1 94 ? -17.664 -12.836 6.478 1.00 46.71 94 ASN A O 1
ATOM 740 N N . LEU A 1 95 ? -15.877 -12.533 7.811 1.00 49.47 95 LEU A N 1
ATOM 741 C CA . LEU A 1 95 ? -16.342 -13.514 8.824 1.00 49.13 95 LEU A CA 1
ATOM 742 C C . LEU A 1 95 ? -16.925 -12.814 10.053 1.00 46.02 95 LEU A C 1
ATOM 743 O O . LEU A 1 95 ? -17.404 -13.483 10.961 1.00 45.02 95 LEU A O 1
ATOM 748 N N . GLU A 1 96 ? -16.835 -11.491 10.080 1.00 51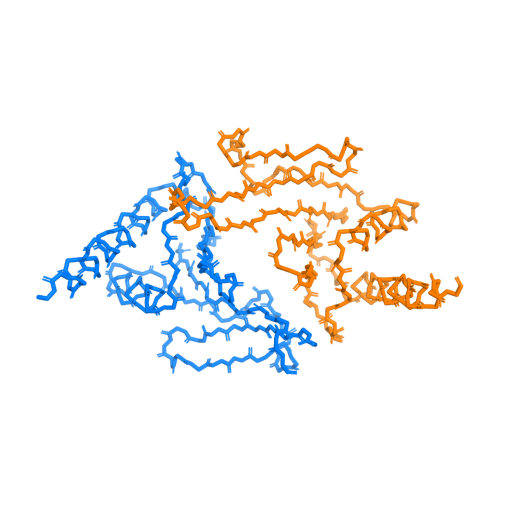.56 96 GLU A N 1
ATOM 749 C CA . GLU A 1 96 ? -17.002 -10.720 11.294 1.00 55.19 96 GLU A CA 1
ATOM 750 C C . GLU A 1 96 ? -18.428 -10.921 11.818 1.00 54.61 96 GLU A C 1
ATOM 751 O O . GLU A 1 96 ? -18.652 -10.969 13.035 1.00 54.68 96 GLU A O 1
ATOM 757 N N . VAL A 1 97 ? -19.379 -11.091 10.914 1.00 50.40 97 VAL A N 1
ATOM 758 C CA . VAL A 1 97 ? -20.746 -11.199 11.332 1.00 50.63 97 VAL A CA 1
ATOM 759 C C . VAL A 1 97 ? -21.008 -12.622 11.833 1.00 47.03 97 VAL A C 1
ATOM 760 O O . VAL A 1 97 ? -21.763 -12.802 12.785 1.00 44.51 97 VAL A O 1
ATOM 764 N N . LYS A 1 98 ? -20.419 -13.621 11.189 1.00 44.96 98 LYS A N 1
ATOM 765 C CA . LYS A 1 98 ? -20.603 -14.983 11.665 1.00 45.73 98 LYS A CA 1
ATOM 766 C C . LYS A 1 98 ? -19.895 -15.151 13.017 1.00 40.83 98 LYS A C 1
ATOM 767 O O . LYS A 1 98 ? -20.339 -15.888 13.873 1.00 38.22 98 LYS A O 1
ATOM 773 N N . ILE A 1 99 ? -18.798 -14.436 13.216 1.00 41.07 99 ILE A N 1
ATOM 774 C CA . ILE A 1 99 ? -18.089 -14.544 14.478 1.00 39.36 99 ILE A CA 1
ATOM 775 C C . ILE A 1 99 ? -19.012 -13.995 15.565 1.00 37.40 99 ILE A C 1
ATOM 776 O O . ILE A 1 99 ? -19.126 -14.603 16.630 1.00 38.63 99 ILE A O 1
ATOM 781 N N . ARG A 1 100 ? -19.655 -12.866 15.279 1.00 38.75 100 ARG A N 1
ATOM 782 C CA . ARG A 1 100 ? -20.579 -12.235 16.239 1.00 44.38 100 ARG A CA 1
ATOM 783 C C . ARG A 1 100 ? -21.758 -13.179 16.551 1.00 41.16 100 ARG A C 1
ATOM 784 O O . ARG A 1 100 ? -22.221 -13.265 17.686 1.00 36.77 100 ARG A O 1
ATOM 792 N N . GLU A 1 101 ? -22.211 -13.948 15.576 1.00 40.64 101 GLU A N 1
ATOM 793 C CA . GLU A 1 101 ? -23.318 -14.868 15.839 1.00 43.71 101 GLU A CA 1
ATOM 794 C C . GLU A 1 101 ? -22.839 -16.039 16.690 1.00 42.30 101 GLU A C 1
ATOM 795 O O . GLU A 1 101 ? -23.576 -16.555 17.533 1.00 40.27 101 GLU A O 1
ATOM 801 N N . ILE A 1 102 ? -21.610 -16.472 16.481 1.00 40.54 102 ILE A N 1
ATOM 802 C CA . ILE A 1 102 ? -21.153 -17.588 17.277 1.00 40.18 102 ILE A CA 1
ATOM 803 C C . ILE A 1 102 ? -20.915 -17.094 18.706 1.00 36.71 102 ILE A C 1
ATOM 804 O O . ILE A 1 102 ? -21.327 -17.752 19.688 1.00 36.91 102 ILE A O 1
ATOM 809 N N . ASN A 1 103 ? -20.262 -15.943 18.823 1.00 35.06 103 ASN A N 1
ATOM 810 C CA . ASN A 1 103 ? -20.020 -15.375 20.146 1.00 35.69 103 ASN A CA 1
ATOM 811 C C . ASN A 1 103 ? -21.372 -15.218 20.846 1.00 36.75 103 ASN A C 1
ATOM 812 O O . ASN A 1 103 ? -21.541 -15.634 21.982 1.00 41.67 103 ASN A O 1
ATOM 817 N N . LEU A 1 104 ? -22.329 -14.618 20.158 1.00 39.22 104 LEU A N 1
ATOM 818 C CA . LEU A 1 104 ? -23.631 -14.377 20.752 1.00 42.06 104 LEU A CA 1
ATOM 819 C C . LEU A 1 104 ? -24.220 -15.690 21.288 1.00 40.72 104 LEU A C 1
ATOM 820 O O . LEU A 1 104 ? -24.689 -15.746 22.417 1.00 48.13 104 LEU A O 1
ATOM 825 N N . LYS A 1 105 ? -24.194 -16.735 20.476 1.00 41.22 105 LYS A N 1
ATOM 826 C CA . LYS A 1 105 ? -24.789 -18.018 20.808 1.00 42.20 105 LYS A CA 1
ATOM 827 C C . LYS A 1 105 ? -24.049 -18.655 21.991 1.00 42.64 105 LYS A C 1
ATOM 828 O O . LYS A 1 105 ? -24.681 -19.180 22.910 1.00 41.84 105 LYS A O 1
ATOM 834 N N . LEU A 1 106 ? -22.720 -18.596 22.001 1.00 39.97 106 LEU A N 1
ATOM 835 C CA . LEU A 1 106 ? -21.997 -19.181 23.121 1.00 40.10 106 LEU A CA 1
ATOM 836 C C . LEU A 1 106 ? -22.295 -18.390 24.397 1.00 42.65 106 LEU A C 1
ATOM 837 O O . LEU A 1 106 ? -22.272 -19.011 25.450 1.00 39.15 106 LEU A O 1
ATOM 842 N N . LYS A 1 107 ? -22.568 -17.075 24.327 1.00 41.98 107 LYS A N 1
ATOM 843 C CA . LYS A 1 107 ? -22.910 -16.320 25.564 1.00 46.17 107 LYS A CA 1
ATOM 844 C C . LYS A 1 107 ? -24.317 -16.671 26.042 1.00 41.10 107 LYS A C 1
ATOM 845 O O . LYS A 1 107 ? -24.498 -16.890 27.225 1.00 44.67 107 LYS A O 1
ATOM 851 N N . GLU A 1 108 ? -25.290 -16.733 25.138 1.00 44.10 108 GLU A N 1
ATOM 852 C CA . GLU A 1 108 ? -26.640 -17.178 25.506 1.00 42.52 108 GLU A CA 1
ATOM 853 C C . GLU A 1 108 ? -26.524 -18.522 26.235 1.00 46.60 108 GLU A C 1
ATOM 854 O O . GLU A 1 108 ? -27.121 -18.708 27.291 1.00 51.13 108 GLU A O 1
ATOM 860 N N . LEU A 1 109 ? -25.733 -19.444 25.683 1.00 45.39 109 LEU A N 1
ATOM 861 C CA . LEU A 1 109 ? -25.584 -20.781 26.282 1.00 42.78 109 LEU A CA 1
ATOM 862 C C . LEU A 1 109 ? -24.905 -20.706 27.657 1.00 41.83 109 LEU A C 1
ATOM 863 O O . LEU A 1 109 ? -25.159 -21.537 28.514 1.00 44.27 109 LEU A O 1
ATOM 868 N N . GLU A 1 110 ? -24.014 -19.749 27.843 1.00 45.59 110 GLU A N 1
ATOM 869 C CA . GLU A 1 110 ? -23.323 -19.569 29.115 1.00 50.51 110 GLU A CA 1
ATOM 870 C C . GLU A 1 110 ? -24.311 -18.980 30.129 1.00 49.08 110 GLU A C 1
ATOM 871 O O . GLU A 1 110 ? -24.302 -19.377 31.285 1.00 51.61 110 GLU A O 1
ATOM 877 N N . LEU A 1 111 ? -25.134 -18.027 29.712 1.00 51.87 111 LEU A N 1
ATOM 878 C CA . LEU A 1 111 ? -26.149 -17.456 30.614 1.00 56.29 111 LEU A CA 1
ATOM 879 C C . LEU A 1 111 ? -27.131 -18.542 31.049 1.00 53.30 111 LEU A C 1
ATOM 880 O O . LEU A 1 111 ? -27.490 -18.605 32.213 1.00 53.87 111 LEU A O 1
ATOM 885 N N . ILE A 1 112 ? -27.544 -19.381 30.106 1.00 53.13 112 ILE A N 1
ATOM 886 C CA . ILE A 1 112 ? -28.478 -20.455 30.385 1.00 53.11 112 ILE A CA 1
ATOM 887 C C . ILE A 1 112 ? -27.852 -21.383 31.425 1.00 52.20 112 ILE A C 1
ATOM 888 O O . ILE A 1 112 ? -28.518 -21.799 32.369 1.00 55.11 112 ILE A O 1
ATOM 893 N N . LYS A 1 113 ? -26.570 -21.683 31.259 1.00 52.07 113 LYS A N 1
ATOM 894 C CA . LYS A 1 113 ? -25.859 -22.581 32.184 1.00 51.77 113 LYS A CA 1
ATOM 895 C C . LYS A 1 113 ? -25.805 -21.951 33.585 1.00 50.58 113 LYS A C 1
ATOM 896 O O . LYS A 1 113 ? -26.017 -22.620 34.573 1.00 49.67 113 LYS A O 1
ATOM 902 N N . ASN A 1 114 ? -25.575 -20.650 33.666 1.00 53.59 114 ASN A N 1
ATOM 903 C CA . ASN A 1 114 ? -25.454 -19.964 34.949 1.00 52.36 114 ASN A CA 1
ATOM 904 C C . ASN A 1 114 ? -26.800 -19.901 35.676 1.00 55.06 114 ASN A C 1
ATOM 905 O O . ASN A 1 114 ? -26.804 -19.819 36.902 1.00 59.05 114 ASN A O 1
ATOM 910 N N . GLU A 1 115 ? -27.902 -19.902 34.921 1.00 63.58 115 GLU A N 1
ATOM 911 C CA . GLU A 1 115 ? -29.271 -19.859 35.460 1.00 65.46 115 GLU A CA 1
ATOM 912 C C . GLU A 1 115 ? -29.656 -21.243 35.985 1.00 67.40 115 GLU A C 1
ATOM 913 O O . GLU A 1 115 ? -30.425 -21.353 36.921 1.00 65.78 115 GLU A O 1
ATOM 919 N N . CYS A 1 116 ? -29.152 -22.299 35.364 1.00 68.42 116 CYS A N 1
ATOM 920 C CA . CYS A 1 116 ? -29.430 -23.648 35.861 1.00 74.22 116 CYS A CA 1
ATOM 921 C C . CYS A 1 116 ? -28.540 -23.946 37.081 1.00 74.57 116 CYS A C 1
ATOM 922 O O . CYS A 1 116 ? -28.812 -24.872 37.838 1.00 74.31 116 CYS A O 1
ATOM 925 N N . LEU A 1 117 ? -27.519 -23.112 37.283 1.00 71.59 117 LEU A N 1
ATOM 926 C CA . LEU A 1 117 ? -26.659 -23.114 38.476 1.00 74.83 117 LEU A CA 1
ATOM 927 C C . LEU A 1 117 ? -27.261 -22.260 39.607 1.00 72.37 117 LEU A C 1
ATOM 928 O O . LEU A 1 117 ? -26.525 -21.809 40.447 1.00 71.23 117 LEU A O 1
ATOM 933 N N . GLU A 1 118 ? -28.567 -22.035 39.668 1.00 88.13 118 GLU A N 1
ATOM 934 C CA . GLU A 1 118 ? -29.162 -21.367 40.859 1.00 92.44 118 GLU A CA 1
ATOM 935 C C . GLU A 1 118 ? -30.361 -22.192 41.348 1.00 93.32 118 GLU A C 1
ATOM 936 O O . GLU A 1 118 ? -31.355 -21.645 41.814 1.00 92.18 118 GLU A O 1
ATOM 942 N N . HIS A 1 119 ? -30.229 -23.516 41.247 1.00 96.82 119 HIS A N 1
ATOM 943 C CA . HIS A 1 119 ? -31.245 -24.460 41.692 1.00 94.44 119 HIS A CA 1
ATOM 944 C C . HIS A 1 119 ? -32.575 -24.156 40.996 1.00 93.05 119 HIS A C 1
ATOM 945 O O . HIS A 1 119 ? -32.626 -24.078 39.768 1.00 93.18 119 HIS A O 1
ATOM 952 N N . MET B 1 1 ? 8.210 -18.359 0.762 1.00 79.60 1 MET B N 1
ATOM 953 C CA . MET B 1 1 ? 8.699 -17.713 2.028 1.00 81.53 1 MET B CA 1
ATOM 954 C C . MET B 1 1 ? 7.979 -18.377 3.208 1.00 77.38 1 MET B C 1
ATOM 955 O O . MET B 1 1 ? 6.752 -18.326 3.292 1.00 76.39 1 MET B O 1
ATOM 960 N N . MET B 1 2 ? 8.722 -19.041 4.090 1.00 66.96 2 MET B N 1
ATOM 961 C CA . MET B 1 2 ? 8.075 -19.703 5.208 1.00 55.53 2 MET B CA 1
ATOM 962 C C . MET B 1 2 ? 8.039 -18.745 6.386 1.00 51.27 2 MET B C 1
ATOM 963 O O . MET B 1 2 ? 8.934 -17.916 6.559 1.00 56.86 2 MET B O 1
ATOM 968 N N . PHE B 1 3 ? 6.988 -18.883 7.179 1.00 54.26 3 PHE B N 1
ATOM 969 C CA . PHE B 1 3 ? 6.805 -18.012 8.342 1.00 50.44 3 PHE B CA 1
ATOM 970 C C . PHE B 1 3 ? 6.326 -18.809 9.552 1.00 40.84 3 PHE B C 1
ATOM 971 O O . PHE B 1 3 ? 5.814 -19.930 9.486 1.00 38.93 3 PHE B O 1
ATOM 979 N N . VAL B 1 4 ? 6.373 -18.068 10.622 1.00 38.33 4 VAL B N 1
ATOM 980 C CA . VAL B 1 4 ? 6.318 -18.540 11.930 1.00 42.21 4 VAL B CA 1
ATOM 981 C C . VAL B 1 4 ? 5.634 -17.445 12.762 1.00 45.08 4 VAL B C 1
ATOM 982 O O . VAL B 1 4 ? 5.935 -16.239 12.581 1.00 37.03 4 VAL B O 1
ATOM 986 N N . ARG B 1 5 ? 4.681 -17.855 13.608 1.00 38.70 5 ARG B N 1
ATOM 987 C CA . ARG B 1 5 ? 3.998 -16.932 14.503 1.00 38.25 5 ARG B CA 1
ATOM 988 C C . ARG B 1 5 ? 3.819 -17.590 15.879 1.00 37.41 5 ARG B C 1
ATOM 989 O O . ARG B 1 5 ? 3.500 -18.775 16.015 1.00 35.90 5 ARG B O 1
ATOM 997 N N . LEU B 1 6 ? 3.949 -16.770 16.892 1.00 38.03 6 LEU B N 1
ATOM 998 C CA . LEU B 1 6 ? 3.878 -17.215 18.232 1.00 38.91 6 LEU B CA 1
ATOM 999 C C . LEU B 1 6 ? 2.636 -16.593 18.860 1.00 40.73 6 LEU B C 1
ATOM 1000 O O . LEU B 1 6 ? 2.553 -15.384 18.923 1.00 40.06 6 LEU B O 1
ATOM 1005 N N . SER B 1 7 ? 1.714 -17.414 19.346 1.00 39.57 7 SER B N 1
ATOM 1006 C CA . SER B 1 7 ? 0.506 -16.889 19.946 1.00 37.88 7 SER B CA 1
ATOM 1007 C C . SER B 1 7 ? 0.461 -17.181 21.452 1.00 36.43 7 SER B C 1
ATOM 1008 O O . SER B 1 7 ? 1.094 -18.129 21.952 1.00 31.88 7 SER 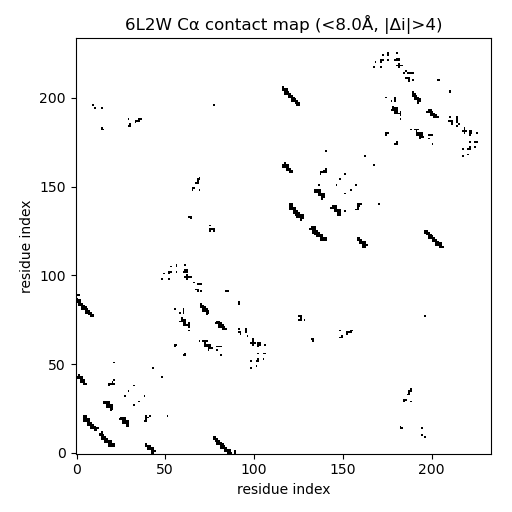B O 1
ATOM 1011 N N . TYR B 1 8 ? -0.335 -16.365 22.150 1.00 33.79 8 TYR B N 1
ATOM 1012 C CA . TYR B 1 8 ? -0.627 -16.611 23.528 1.00 38.38 8 TYR B CA 1
ATOM 1013 C C . TYR B 1 8 ? -2.151 -16.662 23.702 1.00 40.92 8 TYR B C 1
ATOM 1014 O O . TYR B 1 8 ? -2.907 -16.083 22.922 1.00 34.12 8 TYR B O 1
ATOM 1023 N N . HIS B 1 9 ? -2.591 -17.387 24.725 1.00 38.03 9 HIS B N 1
ATOM 1024 C CA . HIS B 1 9 ? -4.013 -17.529 24.989 1.00 38.61 9 HIS B CA 1
ATOM 1025 C C . HIS B 1 9 ? -4.204 -18.154 26.359 1.00 38.37 9 HIS B C 1
ATOM 1026 O O . HIS B 1 9 ? -3.548 -19.114 26.708 1.00 43.58 9 HIS B O 1
ATOM 1033 N N . SER B 1 10 ? -5.095 -17.574 27.120 1.00 43.40 10 SER B N 1
ATOM 1034 C CA . SER B 1 10 ? -5.434 -18.114 28.412 1.00 48.92 10 SER B CA 1
ATOM 1035 C C . SER B 1 10 ? -6.817 -17.604 28.794 1.00 45.92 10 SER B C 1
ATOM 1036 O O . SER B 1 10 ? -7.373 -16.692 28.140 1.00 45.55 10 SER B O 1
ATOM 1039 N N . PHE B 1 11 ? -7.340 -18.196 29.852 1.00 42.83 11 PHE B N 1
ATOM 1040 C CA . PHE B 1 11 ? -8.638 -17.829 30.311 1.00 44.02 11 PHE B CA 1
ATOM 1041 C C . PHE B 1 11 ? -8.545 -17.455 31.788 1.00 45.64 11 PHE B C 1
ATOM 1042 O O . PHE B 1 11 ? -8.024 -18.232 32.586 1.00 44.10 11 PHE B O 1
ATOM 1050 N N . ASP B 1 12 ? -9.049 -16.271 32.134 1.00 43.38 12 ASP B N 1
ATOM 1051 C CA . ASP B 1 12 ? -9.075 -15.859 33.529 1.00 46.30 12 ASP B CA 1
ATOM 1052 C C . ASP B 1 12 ? -10.495 -16.097 34.079 1.00 43.22 12 ASP B C 1
ATOM 1053 O O . ASP B 1 12 ? -11.399 -15.370 33.775 1.00 40.82 12 ASP B O 1
ATOM 1058 N N . TYR B 1 13 ? -10.660 -17.092 34.929 1.00 41.53 13 TYR B N 1
ATOM 1059 C CA . TYR B 1 13 ? -11.954 -17.415 35.463 1.00 42.27 13 TYR B CA 1
ATOM 1060 C C . TYR B 1 13 ? -12.439 -16.347 36.454 1.00 41.86 13 TYR B C 1
ATOM 1061 O O . TYR B 1 13 ? -13.624 -16.229 36.609 1.00 37.81 13 TYR B O 1
ATOM 1070 N N . LEU B 1 14 ? -11.541 -15.614 37.121 1.00 43.81 14 LEU B N 1
ATOM 1071 C CA . LEU B 1 14 ? -11.897 -14.507 38.038 1.00 45.24 14 LEU B CA 1
ATOM 1072 C C . LEU B 1 14 ? -12.653 -13.423 37.267 1.00 50.03 14 LEU B C 1
ATOM 1073 O O . LEU B 1 14 ? -13.681 -12.947 37.740 1.00 52.66 14 LEU B O 1
ATOM 1078 N N . PHE B 1 15 ? -12.133 -13.016 36.111 1.00 48.98 15 PHE B N 1
ATOM 1079 C CA . PHE B 1 15 ? -12.723 -11.912 35.357 1.00 48.13 15 PHE B CA 1
ATOM 1080 C C . PHE B 1 15 ? -13.603 -12.450 34.212 1.00 47.76 15 PHE B C 1
ATOM 1081 O O . PHE B 1 15 ? -14.247 -11.677 33.516 1.00 47.88 15 PHE B O 1
ATOM 1089 N N . ASN B 1 16 ? -13.643 -13.764 34.011 1.00 50.79 16 ASN B N 1
ATOM 1090 C CA . ASN B 1 16 ? -14.417 -14.378 32.923 1.00 55.96 16 ASN B CA 1
ATOM 1091 C C . ASN B 1 16 ? -13.872 -13.924 31.553 1.00 55.41 16 ASN B C 1
ATOM 1092 O O . ASN B 1 16 ? -14.630 -13.744 30.611 1.00 50.01 16 ASN B O 1
ATOM 1097 N N . LEU B 1 17 ? -12.554 -13.795 31.425 1.00 55.02 17 LEU B N 1
ATOM 1098 C CA . LEU B 1 17 ? -11.942 -13.165 30.236 1.00 57.68 17 LEU B CA 1
ATOM 1099 C C . LEU B 1 17 ? -11.031 -14.151 29.497 1.00 49.20 17 LEU B C 1
ATOM 1100 O O . LEU B 1 17 ? -10.209 -14.826 30.088 1.00 43.77 17 LEU B O 1
ATOM 1105 N N . PHE B 1 18 ? -11.183 -14.159 28.183 1.00 52.46 18 PHE B N 1
ATOM 1106 C CA . PHE B 1 18 ? -10.255 -14.770 27.264 1.00 50.49 18 PHE B CA 1
ATOM 1107 C C . PHE B 1 18 ? -9.182 -13.739 26.941 1.00 53.17 18 PHE B C 1
ATOM 1108 O O . PHE B 1 18 ? -9.513 -12.643 26.517 1.00 56.34 18 PHE B O 1
ATOM 1116 N N . ASP B 1 19 ? -7.928 -14.104 27.152 1.00 55.90 19 ASP B N 1
ATOM 1117 C CA . ASP B 1 19 ? -6.815 -13.175 27.041 1.00 57.23 19 ASP B CA 1
ATOM 1118 C C . ASP B 1 19 ? -5.836 -13.729 26.000 1.00 55.02 19 ASP B C 1
ATOM 1119 O O . ASP B 1 19 ? -4.936 -14.490 26.371 1.00 61.52 19 ASP B O 1
ATOM 1124 N N . ALA B 1 20 ? -6.008 -13.362 24.726 1.00 46.41 20 ALA B N 1
ATOM 1125 C CA . ALA B 1 20 ? -5.151 -13.885 23.662 1.00 48.91 20 ALA B CA 1
ATOM 1126 C C . ALA B 1 20 ? -4.532 -12.761 22.814 1.00 49.47 20 ALA B C 1
ATOM 1127 O O . ALA B 1 20 ? -4.811 -11.603 23.015 1.00 51.59 20 ALA B O 1
ATOM 1129 N N . GLY B 1 21 ? -3.680 -13.167 21.867 1.00 46.91 21 GLY B N 1
ATOM 1130 C CA . GLY B 1 21 ? -2.912 -12.284 21.014 1.00 45.58 21 GLY B CA 1
ATOM 1131 C C . GLY B 1 21 ? -1.640 -12.967 20.508 1.00 47.17 21 GLY B C 1
ATOM 1132 O O . GLY B 1 21 ? -1.523 -14.178 20.562 1.00 39.78 21 GLY B O 1
ATOM 1133 N N . VAL B 1 22 ? -0.678 -12.159 20.060 1.00 44.40 22 VAL B N 1
ATOM 1134 C CA . VAL B 1 22 ? 0.513 -12.594 19.360 1.00 41.40 22 VAL B CA 1
ATOM 1135 C C . VAL B 1 22 ? 1.717 -12.017 20.101 1.00 42.89 22 VAL B C 1
ATOM 1136 O O . VAL B 1 22 ? 1.654 -10.911 20.652 1.00 50.86 22 VAL B O 1
ATOM 1140 N N . ILE B 1 23 ? 2.787 -12.779 20.198 1.00 40.53 23 ILE B N 1
ATOM 1141 C CA . ILE B 1 23 ? 4.018 -12.212 20.739 1.00 42.44 23 ILE B CA 1
ATOM 1142 C C . ILE B 1 23 ? 4.891 -11.855 19.539 1.00 42.53 23 ILE B C 1
ATOM 1143 O O . ILE B 1 23 ? 5.136 -12.700 18.688 1.00 42.30 23 ILE B O 1
ATOM 1148 N N . ASP B 1 24 ? 5.296 -10.598 19.418 1.00 49.07 24 ASP B N 1
ATOM 1149 C CA . ASP B 1 24 ? 6.120 -10.245 18.250 1.00 50.13 24 ASP B CA 1
ATOM 1150 C C . ASP B 1 24 ? 7.469 -10.952 18.405 1.00 46.15 24 ASP B C 1
ATOM 1151 O O . ASP B 1 24 ? 8.124 -10.774 19.410 1.00 45.51 24 ASP B O 1
ATOM 1156 N N . LEU B 1 25 ? 7.876 -11.737 17.418 1.00 45.53 25 LEU B N 1
ATOM 1157 C CA . LEU B 1 25 ? 9.085 -12.530 17.560 1.00 49.47 25 LEU B CA 1
ATOM 1158 C C . LEU B 1 25 ? 10.364 -11.687 17.388 1.00 58.38 25 LEU B C 1
ATOM 1159 O O . LEU B 1 25 ? 11.452 -12.225 17.617 1.00 56.32 25 LEU B O 1
ATOM 1164 N N . ASN B 1 26 ? 10.268 -10.403 17.021 1.00 62.33 26 ASN B N 1
ATOM 1165 C CA . ASN B 1 26 ? 11.452 -9.501 17.014 1.00 65.48 26 ASN B CA 1
ATOM 1166 C C . ASN B 1 26 ? 11.596 -8.828 18.380 1.00 65.67 26 ASN B C 1
ATOM 1167 O O . ASN B 1 26 ? 12.594 -9.010 19.055 1.00 72.39 26 ASN B O 1
ATOM 1172 N N . THR B 1 27 ? 10.575 -8.077 18.776 1.00 67.81 27 THR B N 1
ATOM 1173 C CA . THR B 1 27 ? 10.632 -7.279 20.011 1.00 68.50 27 THR B CA 1
ATOM 1174 C C . THR B 1 27 ? 10.336 -8.158 21.232 1.00 64.91 27 THR B C 1
ATOM 1175 O O . THR B 1 27 ? 10.655 -7.768 22.354 1.00 72.08 27 THR B O 1
ATOM 1179 N N . LYS B 1 28 ? 9.719 -9.322 21.020 1.00 65.59 28 LYS B N 1
ATOM 1180 C CA . LYS B 1 28 ? 9.257 -10.210 22.102 1.00 57.68 28 LYS B CA 1
ATOM 1181 C C . LYS B 1 28 ? 8.207 -9.490 22.963 1.00 48.69 28 LYS B C 1
ATOM 1182 O O . LYS B 1 28 ? 8.029 -9.822 24.128 1.00 56.36 28 LYS B O 1
ATOM 1188 N N . CYS B 1 29 ? 7.476 -8.548 22.383 1.00 51.25 29 CYS B N 1
ATOM 1189 C CA . CYS B 1 29 ? 6.407 -7.860 23.101 1.00 56.66 29 CYS B CA 1
ATOM 1190 C C . CYS B 1 29 ? 5.049 -8.456 22.694 1.00 55.47 29 CYS B C 1
ATOM 1191 O O . CYS B 1 29 ? 4.736 -8.578 21.499 1.00 53.15 29 CYS B O 1
ATOM 1194 N N . PRO B 1 30 ? 4.240 -8.818 23.693 1.00 51.14 30 PRO B N 1
ATOM 1195 C CA . PRO B 1 30 ? 2.930 -9.388 23.485 1.00 53.19 30 PRO B CA 1
ATOM 1196 C C . PRO B 1 30 ? 1.965 -8.329 22.941 1.00 52.42 30 PRO B C 1
ATOM 1197 O O . PRO B 1 30 ? 2.031 -7.187 23.380 1.00 50.89 30 PRO B O 1
ATOM 1201 N N . VAL B 1 31 ? 1.097 -8.711 22.007 1.00 50.37 31 VAL B N 1
ATOM 1202 C CA . VAL B 1 31 ? 0.103 -7.785 21.490 1.00 50.52 31 VAL B CA 1
ATOM 1203 C C . VAL B 1 31 ? -1.280 -8.432 21.526 1.00 47.72 31 VAL B C 1
ATOM 1204 O O . VAL B 1 31 ? -1.561 -9.382 20.789 1.00 45.12 31 VAL B O 1
ATOM 1208 N N . SER B 1 32 ? -2.149 -7.829 22.315 1.00 43.60 32 SER B N 1
ATOM 1209 C CA . SER B 1 32 ? -3.471 -8.349 22.524 1.00 48.05 32 SER B CA 1
ATOM 1210 C C . SER B 1 32 ? -4.334 -8.230 21.260 1.00 48.04 32 SER B C 1
ATOM 1211 O O . SER B 1 32 ? -4.095 -7.434 20.357 1.00 41.69 32 SER B O 1
ATOM 1214 N N . LEU B 1 33 ? -5.377 -9.045 21.280 1.00 48.35 33 LEU B N 1
ATOM 1215 C CA . LEU B 1 33 ? -6.376 -9.150 20.225 1.00 54.36 33 LEU B CA 1
ATOM 1216 C C . LEU B 1 33 ? -7.076 -7.818 19.989 1.00 52.70 33 LEU B C 1
ATOM 1217 O O . LEU B 1 33 ? -7.394 -7.492 18.856 1.00 50.60 33 LEU B O 1
ATOM 1222 N N . SER B 1 34 ? -7.359 -7.120 21.079 1.00 58.64 34 SER B N 1
ATOM 1223 C CA . SER B 1 34 ? -8.037 -5.829 21.045 1.00 62.30 34 SER B CA 1
ATOM 1224 C C . SER B 1 34 ? -7.270 -4.828 20.172 1.00 63.01 34 SER B C 1
ATOM 1225 O O . SER B 1 34 ? -7.885 -3.946 19.589 1.00 67.35 34 SER B O 1
ATOM 1228 N N . GLU B 1 35 ? -5.942 -4.973 20.099 1.00 62.82 35 GLU B N 1
ATOM 1229 C CA . GLU B 1 35 ? -5.055 -4.048 19.365 1.00 65.69 35 GLU B CA 1
ATOM 1230 C C . GLU B 1 35 ? -4.717 -4.585 17.965 1.00 64.10 35 GLU B C 1
ATOM 1231 O O . GLU B 1 35 ? -3.834 -4.029 17.309 1.00 65.24 35 GLU B O 1
ATOM 1237 N N . ILE B 1 36 ? -5.358 -5.660 17.507 1.00 63.45 36 ILE B N 1
ATOM 1238 C CA . ILE B 1 36 ? -4.972 -6.290 16.228 1.00 59.90 36 ILE B CA 1
ATOM 1239 C C . ILE B 1 36 ? -6.170 -6.200 15.279 1.00 69.10 36 ILE B C 1
ATOM 1240 O O . ILE B 1 36 ? -7.256 -6.692 15.600 1.00 65.07 36 ILE B O 1
ATOM 1245 N N . GLU B 1 37 ? -5.934 -5.637 14.095 1.00 74.78 37 GLU B N 1
ATOM 1246 C CA . GLU B 1 37 ? -7.006 -5.297 13.188 1.00 70.80 37 GLU B CA 1
ATOM 1247 C C . GLU B 1 37 ? -7.182 -6.403 12.146 1.00 69.79 37 GLU B C 1
ATOM 1248 O O . GLU B 1 37 ? -8.315 -6.812 11.881 1.00 74.63 37 GLU B O 1
ATOM 1254 N N . ASP B 1 38 ? -6.096 -6.900 11.569 1.00 61.03 38 ASP B N 1
ATOM 1255 C CA . ASP B 1 38 ? -6.235 -7.969 10.574 1.00 63.02 38 ASP B CA 1
ATOM 1256 C C . ASP B 1 38 ? -5.446 -9.192 11.069 1.00 57.29 38 ASP B C 1
ATOM 1257 O O . ASP B 1 38 ? -4.276 -9.366 10.713 1.00 53.91 38 ASP B O 1
ATOM 1262 N N . TYR B 1 39 ? -6.114 -10.040 11.869 1.00 53.28 39 TYR B N 1
ATOM 1263 C CA . TYR B 1 39 ? -5.419 -10.947 12.793 1.00 45.87 39 TYR B CA 1
ATOM 1264 C C . TYR B 1 39 ? -4.615 -11.986 12.020 1.00 44.68 39 TYR B C 1
ATOM 1265 O O . TYR B 1 39 ? -3.476 -12.274 12.353 1.00 44.58 39 TYR B O 1
ATOM 1274 N N . ASP B 1 40 ? -5.212 -12.520 10.976 1.00 49.26 40 ASP B N 1
ATOM 1275 C CA . ASP B 1 40 ? -4.638 -13.653 10.297 1.00 49.64 40 ASP B CA 1
ATOM 1276 C C . ASP B 1 40 ? -3.326 -13.258 9.618 1.00 51.85 40 ASP B C 1
ATOM 1277 O O . ASP B 1 40 ? -2.549 -14.151 9.270 1.00 57.00 40 ASP B O 1
ATOM 1282 N N . ASN B 1 41 ? -3.086 -11.958 9.442 1.00 50.56 41 ASN B N 1
ATOM 1283 C CA . ASN B 1 41 ? -1.926 -11.446 8.706 1.00 51.09 41 ASN B CA 1
ATOM 1284 C C . ASN B 1 41 ? -0.919 -10.790 9.648 1.00 50.77 41 ASN B C 1
ATOM 1285 O O . ASN B 1 41 ? 0.058 -10.218 9.186 1.00 53.07 41 ASN B O 1
ATOM 1290 N N . PHE B 1 42 ? -1.152 -10.875 10.954 1.00 51.27 42 PHE B N 1
ATOM 1291 C CA . PHE B 1 42 ? -0.407 -10.071 11.891 1.00 49.81 42 PHE B CA 1
ATOM 1292 C C . PHE B 1 42 ? 0.637 -10.923 12.619 1.00 47.68 42 PHE B C 1
ATOM 1293 O O . PHE B 1 42 ? 0.349 -12.018 13.050 1.00 49.19 42 PHE B O 1
ATOM 1301 N N . GLY B 1 43 ? 1.842 -10.396 12.748 1.00 44.84 43 GLY B N 1
ATOM 1302 C CA . GLY B 1 43 ? 2.822 -10.921 13.685 1.00 45.97 43 GLY B CA 1
ATOM 1303 C C . GLY B 1 43 ? 3.670 -12.051 13.120 1.00 43.52 43 GLY B C 1
ATOM 1304 O O . GLY B 1 43 ? 4.429 -12.669 13.849 1.00 53.25 43 GLY B O 1
ATOM 1305 N N . TRP B 1 44 ? 3.524 -12.363 11.848 1.00 45.48 44 TRP B N 1
ATOM 1306 C CA . TRP B 1 44 ? 4.353 -13.391 11.229 1.00 45.93 44 TRP B CA 1
ATOM 1307 C C . TRP B 1 44 ? 5.788 -12.884 11.091 1.00 52.06 44 TRP B C 1
ATOM 1308 O O . TRP B 1 44 ? 6.026 -11.673 10.935 1.00 53.51 44 TRP B O 1
ATOM 1319 N N . LEU B 1 45 ? 6.711 -13.830 11.172 1.00 54.33 45 LEU B N 1
ATOM 1320 C CA . LEU B 1 45 ? 8.133 -13.596 10.981 1.00 57.03 45 LEU B CA 1
ATOM 1321 C C . LEU B 1 45 ? 8.617 -14.525 9.874 1.00 58.66 45 LEU B C 1
ATOM 1322 O O . LEU B 1 45 ? 8.291 -15.712 9.909 1.00 53.54 45 LEU B O 1
ATOM 1327 N N . GLU B 1 46 ? 9.385 -13.973 8.926 1.00 60.62 46 GLU B N 1
ATOM 1328 C CA . GLU B 1 46 ? 9.997 -14.754 7.847 1.00 61.51 46 GLU B CA 1
ATOM 1329 C C . GLU B 1 46 ? 10.983 -15.727 8.482 1.00 55.41 46 GLU B C 1
ATOM 1330 O O . GLU B 1 46 ? 11.798 -15.319 9.281 1.00 52.81 46 GLU B O 1
ATOM 1336 N N . LEU B 1 47 ? 10.898 -16.997 8.142 1.00 58.46 47 LEU B N 1
ATOM 1337 C CA . LEU B 1 47 ? 11.762 -17.957 8.797 1.00 61.61 47 LEU B CA 1
ATOM 1338 C C . LEU B 1 47 ? 12.970 -18.193 7.898 1.00 60.49 47 LEU B C 1
ATOM 1339 O O . LEU B 1 47 ? 12.804 -18.589 6.750 1.00 61.36 47 LEU B O 1
ATOM 1344 N N . THR B 1 48 ? 14.153 -17.957 8.452 1.00 59.25 48 THR B N 1
ATOM 1345 C CA . THR B 1 48 ? 15.404 -18.040 7.695 1.00 62.33 48 THR B CA 1
ATOM 1346 C C . THR B 1 48 ? 16.297 -19.116 8.304 1.00 61.04 48 THR B C 1
ATOM 1347 O O . THR B 1 48 ? 16.048 -19.603 9.405 1.00 66.14 48 THR B O 1
ATOM 1351 N N . ALA B 1 49 ? 17.347 -19.447 7.572 1.00 65.00 49 ALA B N 1
ATOM 1352 C CA . ALA B 1 49 ? 18.280 -20.472 7.994 1.00 70.57 49 ALA B CA 1
ATOM 1353 C C . ALA B 1 49 ? 19.023 -20.014 9.250 1.00 68.92 49 ALA B C 1
ATOM 1354 O O . ALA B 1 49 ? 19.456 -20.858 10.020 1.00 64.53 49 ALA B O 1
ATOM 1356 N N . GLU B 1 50 ? 19.128 -18.696 9.450 1.00 68.36 50 GLU B N 1
ATOM 1357 C CA . GLU B 1 50 ? 19.865 -18.139 10.591 1.00 77.74 50 GLU B CA 1
ATOM 1358 C C . GLU B 1 50 ? 18.938 -17.983 11.811 1.00 78.25 50 GLU B C 1
ATOM 1359 O O . GLU B 1 50 ? 19.339 -18.351 12.934 1.00 83.88 50 GLU B O 1
ATOM 1365 N N . ASN B 1 51 ? 17.715 -17.473 11.627 1.00 68.10 51 ASN B N 1
ATOM 1366 C CA . ASN B 1 51 ? 16.869 -17.120 12.784 1.00 63.23 51 ASN B CA 1
ATOM 1367 C C . ASN B 1 51 ? 16.140 -18.361 13.339 1.00 58.18 51 ASN B C 1
ATOM 1368 O O . ASN B 1 51 ? 15.558 -18.275 14.402 1.00 57.41 51 ASN B O 1
ATOM 1373 N N . LEU B 1 52 ? 16.169 -19.495 12.641 1.00 56.52 52 LEU B N 1
ATOM 1374 C CA . LEU B 1 52 ? 15.436 -20.713 13.048 1.00 57.00 52 LEU B CA 1
ATOM 1375 C C . LEU B 1 52 ? 15.807 -21.076 14.483 1.00 57.74 52 LEU B C 1
ATOM 1376 O O . LEU B 1 52 ? 14.951 -21.231 15.372 1.00 58.91 52 LEU B O 1
ATOM 1381 N N . GLU B 1 53 ? 17.100 -21.211 14.673 1.00 60.09 53 GLU B N 1
ATOM 1382 C CA . GLU B 1 53 ? 17.684 -21.504 15.955 1.00 62.33 53 GLU B CA 1
ATOM 1383 C C . GLU B 1 53 ? 17.139 -20.534 17.013 1.00 57.70 53 GLU B C 1
ATOM 1384 O O . GLU B 1 53 ? 16.728 -20.953 18.087 1.00 58.13 53 GLU B O 1
ATOM 1390 N N . ASN B 1 54 ? 17.130 -19.245 16.711 1.00 55.10 54 ASN B N 1
ATOM 1391 C CA . ASN B 1 54 ? 16.773 -18.246 17.714 1.00 55.87 54 ASN B CA 1
ATOM 1392 C C . ASN B 1 54 ? 15.286 -18.365 18.072 1.00 48.62 54 ASN B C 1
ATOM 1393 O O . ASN B 1 54 ? 14.900 -18.161 19.198 1.00 44.62 54 ASN B O 1
ATOM 1398 N N . VAL B 1 55 ? 14.458 -18.638 17.080 1.00 48.89 55 VAL B N 1
ATOM 1399 C CA . VAL B 1 55 ? 13.038 -18.806 17.291 1.00 45.74 55 VAL B CA 1
ATOM 1400 C C . VAL B 1 55 ? 12.826 -20.045 18.175 1.00 43.26 55 VAL B C 1
ATOM 1401 O O . VAL B 1 55 ? 12.066 -19.998 19.142 1.00 39.30 55 VAL B O 1
ATOM 1405 N N . CYS B 1 56 ? 13.528 -21.138 17.883 1.00 40.29 56 CYS B N 1
ATOM 1406 C CA . CYS B 1 56 ? 13.299 -22.363 18.655 1.00 40.08 56 CYS B CA 1
ATOM 1407 C C . CYS B 1 56 ? 13.741 -22.192 20.105 1.00 39.45 56 CYS B C 1
ATOM 1408 O O . CYS B 1 56 ? 13.151 -22.788 21.014 1.00 41.72 56 CYS B O 1
ATOM 1411 N N . GLU B 1 57 ? 14.768 -21.392 20.298 1.00 41.43 57 GLU B N 1
ATOM 1412 C CA . GLU B 1 57 ? 15.360 -21.191 21.622 1.00 45.65 57 GLU B CA 1
ATOM 1413 C C . GLU B 1 57 ? 14.390 -20.370 22.484 1.00 43.79 57 GLU B C 1
ATOM 1414 O O . GLU B 1 57 ? 14.209 -20.618 23.696 1.00 40.41 57 GLU B O 1
ATOM 1420 N N . TYR B 1 58 ? 13.767 -19.382 21.865 1.00 39.71 58 TYR B N 1
ATOM 1421 C CA . TYR B 1 58 ? 12.887 -18.544 22.630 1.00 42.64 58 TYR B CA 1
ATOM 1422 C C . TYR B 1 58 ? 11.615 -19.342 22.978 1.00 39.62 58 TYR B C 1
ATOM 1423 O O . TYR B 1 58 ? 11.126 -19.261 24.105 1.00 38.62 58 TYR B O 1
ATOM 1432 N N . CYS B 1 59 ? 11.119 -20.139 22.030 1.00 35.88 59 CYS B N 1
ATOM 1433 C CA . CYS B 1 59 ? 9.923 -20.966 22.263 1.00 44.07 59 CYS B CA 1
ATOM 1434 C C . CYS B 1 59 ? 10.170 -21.979 23.391 1.00 40.57 59 CYS B C 1
ATOM 1435 O O . CYS B 1 59 ? 9.285 -22.203 24.231 1.00 45.11 59 CYS B O 1
ATOM 1438 N N . ALA B 1 60 ? 11.351 -22.580 23.414 1.00 33.78 60 ALA B N 1
ATOM 1439 C CA . ALA B 1 60 ? 11.741 -23.492 24.500 1.00 35.74 60 ALA B CA 1
ATOM 1440 C C . ALA B 1 60 ? 11.697 -22.751 25.841 1.00 36.02 60 ALA B C 1
ATOM 1441 O O . ALA B 1 60 ? 11.192 -23.304 26.803 1.00 35.29 60 ALA B O 1
ATOM 1443 N N . LYS B 1 61 ? 12.148 -21.500 25.886 1.00 37.04 61 LYS B N 1
ATOM 1444 C CA . LYS B 1 61 ? 12.073 -20.676 27.116 1.00 44.15 61 LYS B CA 1
ATOM 1445 C C . LYS B 1 61 ? 10.618 -20.535 27.589 1.00 44.67 61 LYS B C 1
ATOM 1446 O O . LYS B 1 61 ? 10.351 -20.426 28.783 1.00 46.36 61 LYS B O 1
ATOM 1452 N N . LEU B 1 62 ? 9.670 -20.522 26.662 1.00 43.46 62 LEU B N 1
ATOM 1453 C CA . LEU B 1 62 ? 8.283 -20.445 27.051 1.00 43.81 62 LEU B CA 1
ATOM 1454 C C . LEU B 1 62 ? 7.710 -21.838 27.359 1.00 41.45 62 LEU B C 1
ATOM 1455 O O . LEU B 1 62 ? 6.557 -21.925 27.782 1.00 39.75 62 LEU B O 1
ATOM 1460 N N . GLY B 1 63 ? 8.476 -22.918 27.151 1.00 37.83 63 GLY B N 1
ATOM 1461 C CA . GLY B 1 63 ? 7.985 -24.276 27.456 1.00 36.96 63 GLY B CA 1
ATOM 1462 C C . GLY B 1 63 ? 7.302 -24.930 26.259 1.00 36.85 63 GLY B C 1
ATOM 1463 O O . GLY B 1 63 ? 6.541 -25.870 26.396 1.00 38.11 63 GLY B O 1
ATOM 1464 N N . ILE B 1 64 ? 7.612 -24.461 25.071 1.00 37.99 64 ILE B N 1
ATOM 1465 C CA . ILE B 1 64 ? 7.067 -25.050 23.877 1.00 41.10 64 ILE B CA 1
ATOM 1466 C C . ILE B 1 64 ? 7.933 -26.257 23.508 1.00 42.46 64 ILE B C 1
ATOM 1467 O O . ILE B 1 64 ? 9.158 -26.176 23.478 1.00 43.81 64 ILE B O 1
ATOM 1472 N N . GLU B 1 65 ? 7.260 -27.353 23.213 1.00 40.48 65 GLU B N 1
ATOM 1473 C CA . GLU B 1 65 ? 7.903 -28.625 23.067 1.00 47.78 65 GLU B CA 1
ATOM 1474 C C . GLU B 1 65 ? 7.569 -29.222 21.693 1.00 45.89 65 GLU B C 1
ATOM 1475 O O . GLU B 1 65 ? 6.557 -28.908 21.072 1.00 45.32 65 GLU B O 1
ATOM 1481 N N . ALA B 1 66 ? 8.444 -30.106 21.251 1.00 43.05 66 ALA B N 1
ATOM 1482 C CA . ALA B 1 66 ? 8.267 -30.853 20.049 1.00 38.08 66 ALA B CA 1
ATOM 1483 C C . ALA B 1 66 ? 6.848 -31.441 20.017 1.00 37.62 66 ALA B C 1
ATOM 1484 O O . ALA B 1 66 ? 6.291 -31.745 21.059 1.00 36.25 66 ALA B O 1
ATOM 1486 N N . ASN B 1 67 ? 6.267 -31.595 18.824 1.00 37.60 67 ASN B N 1
ATOM 1487 C CA . ASN B 1 67 ? 4.848 -31.881 18.706 1.00 38.52 67 ASN B CA 1
ATOM 1488 C C . ASN B 1 67 ? 4.589 -33.369 18.420 1.00 39.78 67 ASN B C 1
ATOM 1489 O O . ASN B 1 67 ? 3.440 -33.763 18.415 1.00 39.69 67 ASN B O 1
ATOM 1494 N N . GLY B 1 68 ? 5.625 -34.172 18.182 1.00 41.68 68 GLY B N 1
ATOM 1495 C CA . GLY B 1 68 ? 5.489 -35.632 17.988 1.00 42.91 68 GLY B CA 1
ATOM 1496 C C . GLY B 1 68 ? 4.953 -36.011 16.611 1.00 46.48 68 GLY B C 1
ATOM 1497 O O . GLY B 1 68 ? 4.724 -37.197 16.343 1.00 44.80 68 GLY B O 1
ATOM 1498 N N . SER B 1 69 ? 4.743 -35.024 15.736 1.00 48.63 69 SER B N 1
ATOM 1499 C CA . SER B 1 69 ? 4.291 -35.280 14.366 1.00 49.42 69 SER B CA 1
ATOM 1500 C C . SER B 1 69 ? 5.420 -35.917 13.535 1.00 57.43 69 SER B C 1
ATOM 1501 O O . SER B 1 69 ? 6.589 -35.496 13.559 1.00 47.10 69 SER B O 1
ATOM 1504 N N . LEU B 1 70 ? 5.047 -36.939 12.785 1.00 62.47 70 LEU B N 1
ATOM 1505 C CA . LEU B 1 70 ? 5.923 -37.488 11.778 1.00 69.14 70 LEU B CA 1
ATOM 1506 C C . LEU B 1 70 ? 5.508 -36.925 10.415 1.00 73.70 70 LEU B C 1
ATOM 1507 O O . LEU B 1 70 ? 6.182 -37.155 9.407 1.00 76.09 70 LEU B O 1
ATOM 1512 N N . GLY B 1 71 ? 4.419 -36.181 10.437 1.00 73.21 71 GLY B N 1
ATOM 1513 C CA . GLY B 1 71 ? 3.821 -35.662 9.200 1.00 63.87 71 GLY B CA 1
ATOM 1514 C C . GLY B 1 71 ? 3.817 -34.160 9.083 1.00 59.68 71 G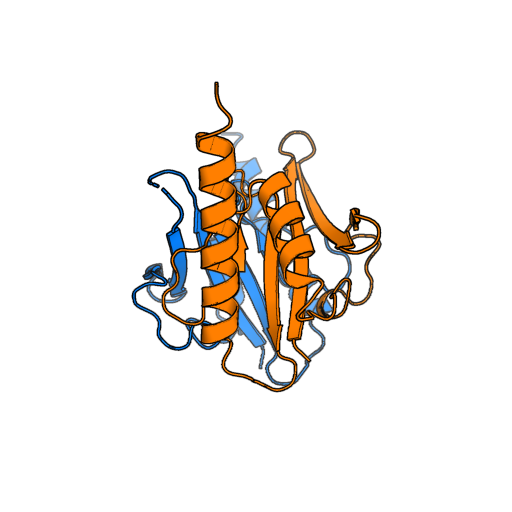LY B C 1
ATOM 1515 O O . GLY B 1 71 ? 4.861 -33.567 9.264 1.00 55.51 71 GLY B O 1
ATOM 1516 N N . ASP B 1 72 ? 2.669 -33.588 8.790 1.00 56.25 72 ASP B N 1
ATOM 1517 C CA . ASP B 1 72 ? 2.571 -32.137 8.507 1.00 56.45 72 ASP B CA 1
ATOM 1518 C C . ASP B 1 72 ? 1.790 -31.370 9.570 1.00 51.26 72 ASP B C 1
ATOM 1519 O O . ASP B 1 72 ? 1.121 -30.433 9.182 1.00 51.14 72 ASP B O 1
ATOM 1524 N N . PHE B 1 73 ? 1.848 -31.749 10.830 1.00 48.62 73 PHE B N 1
ATOM 1525 C CA . PHE B 1 73 ? 1.189 -30.948 11.888 1.00 44.88 73 PHE B CA 1
ATOM 1526 C C . PHE B 1 73 ? 2.140 -29.787 12.158 1.00 40.47 73 PHE B C 1
ATOM 1527 O O . PHE B 1 73 ? 3.254 -30.050 12.551 1.00 38.21 73 PHE B O 1
ATOM 1535 N N . ARG B 1 74 ? 1.697 -28.572 11.929 1.00 38.63 74 ARG B N 1
ATOM 1536 C CA . ARG B 1 74 ? 2.568 -27.378 11.984 1.00 40.79 74 ARG B CA 1
ATOM 1537 C C . ARG B 1 74 ? 2.304 -26.525 13.218 1.00 35.44 74 ARG B C 1
ATOM 1538 O O . ARG B 1 74 ? 2.424 -25.321 13.118 1.00 30.66 74 ARG B O 1
ATOM 1546 N N . TYR B 1 75 ? 2.009 -27.140 14.328 1.00 36.56 75 TYR B N 1
ATOM 1547 C CA . TYR B 1 75 ? 1.751 -26.414 15.555 1.00 40.53 75 TYR B CA 1
ATOM 1548 C C . TYR B 1 75 ? 2.539 -27.043 16.700 1.00 38.33 75 TYR B C 1
ATOM 1549 O O . TYR B 1 75 ? 2.640 -28.247 16.801 1.00 38.22 75 TYR B O 1
ATOM 1558 N N . TRP B 1 76 ? 3.030 -26.178 17.570 1.00 39.45 76 TRP B N 1
ATOM 1559 C CA . TRP B 1 76 ? 3.733 -26.573 18.772 1.00 38.69 76 TRP B CA 1
ATOM 1560 C C . TRP B 1 76 ? 3.165 -25.797 19.957 1.00 39.06 76 TRP B C 1
ATOM 1561 O O . TRP B 1 76 ? 3.230 -24.583 19.968 1.00 41.83 76 TRP B O 1
ATOM 1572 N N . TYR B 1 77 ? 2.723 -26.523 20.971 1.00 39.28 77 TYR B N 1
ATOM 1573 C CA . TYR B 1 77 ? 2.109 -25.959 22.146 1.00 38.73 77 TYR B CA 1
ATOM 1574 C C . TYR B 1 77 ? 3.067 -25.982 23.342 1.00 39.39 77 TYR B C 1
ATOM 1575 O O . TYR B 1 77 ? 3.916 -26.861 23.465 1.00 43.08 77 TYR B O 1
ATOM 1584 N N . SER B 1 78 ? 2.882 -25.037 24.222 1.00 36.04 78 SER B N 1
ATOM 1585 C CA . SER B 1 78 ? 3.654 -25.031 25.478 1.00 38.48 78 SER B CA 1
ATOM 1586 C C . SER B 1 78 ? 3.007 -26.033 26.432 1.00 39.15 78 SER B C 1
ATOM 1587 O O . SER B 1 78 ? 1.835 -26.332 26.262 1.00 35.19 78 SER B O 1
ATOM 1590 N N . GLY B 1 79 ? 3.734 -26.529 27.399 1.00 42.85 79 GLY B N 1
ATOM 1591 C CA . GLY B 1 79 ? 3.178 -27.506 28.348 1.00 44.47 79 GLY B CA 1
ATOM 1592 C C . GLY B 1 79 ? 2.024 -26.954 29.156 1.00 45.74 79 GLY B C 1
ATOM 1593 O O . GLY B 1 79 ? 1.118 -27.716 29.422 1.00 45.80 79 GLY B O 1
ATOM 1594 N N . ASP B 1 80 ? 2.036 -25.670 29.491 1.00 50.01 80 ASP B N 1
ATOM 1595 C CA . ASP B 1 80 ? 0.970 -25.013 30.287 1.00 50.21 80 ASP B CA 1
ATOM 1596 C C . ASP B 1 80 ? -0.185 -24.549 29.388 1.00 48.78 80 ASP B C 1
ATOM 1597 O O . ASP B 1 80 ? -1.152 -24.030 29.933 1.00 43.14 80 ASP B O 1
ATOM 1602 N N . MET B 1 81 ? -0.055 -24.725 28.080 1.00 42.56 81 MET B N 1
ATOM 1603 C CA . MET B 1 81 ? -1.030 -24.371 27.019 1.00 40.79 81 MET B CA 1
ATOM 1604 C C . MET B 1 81 ? -1.231 -22.860 26.915 1.00 36.76 81 MET B C 1
ATOM 1605 O O . MET B 1 81 ? -2.160 -22.474 26.269 1.00 35.45 81 MET B O 1
ATOM 1610 N N . SER B 1 82 ? -0.368 -22.057 27.496 1.00 35.84 82 SER B N 1
ATOM 1611 C CA . SER B 1 82 ? -0.499 -20.600 27.394 1.00 36.20 82 SER B CA 1
ATOM 1612 C C . SER B 1 82 ? -0.048 -20.044 26.026 1.00 35.32 82 SER B C 1
ATOM 1613 O O . SER B 1 82 ? -0.446 -18.935 25.658 1.00 36.39 82 SER B O 1
ATOM 1616 N N . TYR B 1 83 ? 0.831 -20.752 25.309 1.00 33.23 83 TYR B N 1
ATOM 1617 C CA . TYR B 1 83 ? 1.439 -20.250 24.069 1.00 34.78 83 TYR B CA 1
ATOM 1618 C C . TYR B 1 83 ? 1.404 -21.345 23.010 1.00 32.16 83 TYR B C 1
ATOM 1619 O O . TYR B 1 83 ? 1.428 -22.510 23.314 1.00 33.30 83 TYR B O 1
ATOM 1628 N N . HIS B 1 84 ? 1.428 -20.959 21.760 1.00 35.33 84 HIS B N 1
ATOM 1629 C CA . HIS B 1 84 ? 1.800 -21.933 20.768 1.00 35.96 84 HIS B CA 1
ATOM 1630 C C . HIS B 1 84 ? 2.473 -21.247 19.589 1.00 34.59 84 HIS B C 1
ATOM 1631 O O . HIS B 1 84 ? 2.328 -20.037 19.392 1.00 36.15 84 HIS B O 1
ATOM 1638 N N . LEU B 1 85 ? 3.229 -22.055 18.852 1.00 35.90 85 LEU B N 1
ATOM 1639 C CA . LEU B 1 85 ? 3.906 -21.627 17.644 1.00 34.63 85 LEU B CA 1
ATOM 1640 C C . LEU B 1 85 ? 3.215 -22.248 16.424 1.00 33.57 85 LEU B C 1
ATOM 1641 O O . LEU B 1 85 ? 2.705 -23.368 16.468 1.00 32.74 85 LEU B O 1
ATOM 1646 N N . GLU B 1 86 ? 3.260 -21.533 15.316 1.00 35.79 86 GLU B N 1
ATOM 1647 C CA . GLU B 1 86 ? 2.615 -21.979 14.098 1.00 39.82 86 GLU B CA 1
ATOM 1648 C C . GLU B 1 86 ? 3.567 -21.766 12.930 1.00 35.87 86 GLU B C 1
ATOM 1649 O O . GLU B 1 86 ? 4.124 -20.713 12.789 1.00 36.39 86 GLU B O 1
ATOM 1655 N N . LEU B 1 87 ? 3.748 -22.769 12.108 1.00 36.80 87 LEU B N 1
ATOM 1656 C CA . LEU B 1 87 ? 4.559 -22.580 10.912 1.00 43.61 87 LEU B CA 1
ATOM 1657 C C . LEU B 1 87 ? 3.621 -22.527 9.698 1.00 46.43 87 LEU B C 1
ATOM 1658 O O . LEU B 1 87 ? 2.707 -23.349 9.645 1.00 42.27 87 LEU B O 1
ATOM 1663 N N . LYS B 1 88 ? 3.849 -21.600 8.749 1.00 49.36 88 LYS B N 1
ATOM 1664 C CA . LYS B 1 88 ? 3.123 -21.613 7.443 1.00 57.10 88 LYS B CA 1
ATOM 1665 C C . LYS B 1 88 ? 4.075 -21.320 6.272 1.00 59.57 88 LYS B C 1
ATOM 1666 O O . LYS B 1 88 ? 5.175 -20.788 6.467 1.00 55.41 88 LYS B O 1
ATOM 1672 N N . SER B 1 89 ? 3.627 -21.765 5.122 1.00 72.04 89 SER B N 1
ATOM 1673 C CA . SER B 1 89 ? 4.267 -21.569 3.802 1.00 81.18 89 SER B CA 1
ATOM 1674 C C . SER B 1 89 ? 3.249 -20.779 2.984 1.00 83.95 89 SER B C 1
ATOM 1675 O O . SER B 1 89 ? 2.084 -21.202 2.962 1.00 93.62 89 SER B O 1
ATOM 1678 N N . ASP B 1 90 ? 3.631 -19.684 2.340 1.00 81.74 90 ASP B N 1
ATOM 1679 C CA . ASP B 1 90 ? 2.641 -18.883 1.567 1.00 75.18 90 ASP B CA 1
ATOM 1680 C C . ASP B 1 90 ? 2.531 -19.377 0.127 1.00 70.02 90 ASP B C 1
ATOM 1681 O O . ASP B 1 90 ? 1.838 -18.716 -0.628 1.00 76.35 90 ASP B O 1
ATOM 1686 N N . GLN B 1 91 ? 3.162 -20.480 -0.223 1.00 59.86 91 GLN B N 1
ATOM 1687 C CA . GLN B 1 91 ? 3.175 -21.008 -1.599 1.00 58.77 91 GLN B CA 1
ATOM 1688 C C . GLN B 1 91 ? 2.975 -22.509 -1.549 1.00 58.90 91 GLN B C 1
ATOM 1689 O O . GLN B 1 91 ? 3.440 -23.168 -2.459 1.00 57.15 91 GLN B O 1
ATOM 1695 N N . SER B 1 92 ? 2.394 -23.007 -0.487 1.00 55.60 92 SER B N 1
ATOM 1696 C CA . SER B 1 92 ? 2.058 -24.446 -0.374 1.00 55.67 92 SER B CA 1
ATOM 1697 C C . SER B 1 92 ? 3.257 -25.383 -0.529 1.00 56.35 92 SER B C 1
ATOM 1698 O O . SER B 1 92 ? 3.134 -26.364 -1.254 1.00 57.22 92 SER B O 1
ATOM 1701 N N . GLU B 1 93 ? 4.342 -25.112 0.170 1.00 60.98 93 GLU B N 1
ATOM 1702 C CA . GLU B 1 93 ? 5.541 -25.980 0.212 1.00 58.21 93 GLU B CA 1
ATOM 1703 C C . GLU B 1 93 ? 5.258 -27.161 1.156 1.00 52.13 93 GLU B C 1
ATOM 1704 O O . GLU B 1 93 ? 4.475 -27.022 2.068 1.00 54.12 93 GLU B O 1
ATOM 1710 N N . ASN B 1 94 ? 5.867 -28.321 0.918 1.00 55.24 94 ASN B N 1
ATOM 1711 C CA . ASN B 1 94 ? 5.765 -29.469 1.839 1.00 64.51 94 ASN B CA 1
ATOM 1712 C C . ASN B 1 94 ? 6.589 -29.214 3.115 1.00 62.01 94 ASN B C 1
ATOM 1713 O O . ASN B 1 94 ? 7.807 -29.374 3.131 1.00 63.44 94 ASN B O 1
ATOM 1718 N N . LEU B 1 95 ? 5.903 -28.896 4.208 1.00 63.54 95 LEU B N 1
ATOM 1719 C CA . LEU B 1 95 ? 6.538 -28.423 5.451 1.00 59.67 95 LEU B CA 1
ATOM 1720 C C . LEU B 1 95 ? 7.104 -29.582 6.282 1.00 51.86 95 LEU B C 1
ATOM 1721 O O . LEU B 1 95 ? 7.683 -29.346 7.335 1.00 55.83 95 LEU B O 1
ATOM 1726 N N . GLU B 1 96 ? 6.941 -30.820 5.845 1.00 49.36 96 GLU B N 1
ATOM 1727 C CA . GLU B 1 96 ? 7.368 -31.962 6.647 1.00 56.65 96 GLU B CA 1
ATOM 1728 C C . GLU B 1 96 ? 8.834 -31.788 7.083 1.00 54.36 96 GLU B C 1
ATOM 1729 O O . GLU B 1 96 ? 9.179 -32.134 8.222 1.00 46.47 96 GLU B O 1
ATOM 1735 N N . VAL B 1 97 ? 9.682 -31.277 6.182 1.00 55.93 97 VAL B N 1
ATOM 1736 C CA . VAL B 1 97 ? 11.138 -31.153 6.439 1.00 56.23 97 VAL B CA 1
ATOM 1737 C C . VAL B 1 97 ? 11.360 -30.066 7.502 1.00 47.39 97 VAL B C 1
ATOM 1738 O O . VAL B 1 97 ? 12.084 -30.314 8.447 1.00 42.54 97 VAL B O 1
ATOM 1742 N N . LYS B 1 98 ? 10.732 -28.893 7.374 1.00 44.18 98 LYS B N 1
ATOM 1743 C CA . LYS B 1 98 ? 10.905 -27.850 8.386 1.00 46.01 98 LYS B CA 1
ATOM 1744 C C . LYS B 1 98 ? 10.307 -28.282 9.722 1.00 43.11 98 LYS B C 1
ATOM 1745 O O . LYS B 1 98 ? 10.819 -27.877 10.759 1.00 39.18 98 LYS B O 1
ATOM 1751 N N . ILE B 1 99 ? 9.245 -29.082 9.697 1.00 45.45 99 ILE B N 1
ATOM 1752 C CA . ILE B 1 99 ? 8.613 -29.513 10.936 1.00 43.16 99 ILE B CA 1
ATOM 1753 C C . ILE B 1 99 ? 9.577 -30.443 11.669 1.00 41.61 99 ILE B C 1
ATOM 1754 O O . ILE B 1 99 ? 9.753 -30.294 12.867 1.00 40.84 99 ILE B O 1
ATOM 1759 N N . ARG B 1 100 ? 10.184 -31.368 10.922 1.00 45.98 100 ARG B N 1
ATOM 1760 C CA . ARG B 1 100 ? 11.197 -32.283 11.424 1.00 47.40 100 ARG B CA 1
ATOM 1761 C C . ARG B 1 100 ? 12.344 -31.485 12.059 1.00 43.86 100 ARG B C 1
ATOM 1762 O O . ARG B 1 100 ? 12.764 -31.765 13.194 1.00 42.29 100 ARG B O 1
ATOM 1770 N N . GLU B 1 101 ? 12.832 -30.476 11.360 1.00 41.06 101 GLU B N 1
ATOM 1771 C CA . GLU B 1 101 ? 13.940 -29.686 11.875 1.00 45.78 101 GLU B CA 1
ATOM 1772 C C . GLU B 1 101 ? 13.548 -29.029 13.206 1.00 45.82 101 GLU B C 1
ATOM 1773 O O . GLU B 1 101 ? 14.345 -29.019 14.158 1.00 44.72 101 GLU B O 1
ATOM 1779 N N . ILE B 1 102 ? 12.331 -28.476 13.261 1.00 43.05 102 ILE B N 1
ATOM 1780 C CA . ILE B 1 102 ? 11.895 -27.721 14.424 1.00 39.86 102 ILE B CA 1
ATOM 1781 C C . ILE B 1 102 ? 11.748 -28.661 15.617 1.00 36.66 102 ILE B C 1
ATOM 1782 O O . ILE B 1 102 ? 12.177 -28.322 16.707 1.00 31.60 102 ILE B O 1
ATOM 1787 N N . ASN B 1 103 ? 11.159 -29.819 15.373 1.00 38.28 103 ASN B N 1
ATOM 1788 C CA . ASN B 1 103 ? 10.965 -30.831 16.390 1.00 38.63 103 ASN B CA 1
ATOM 1789 C C . ASN B 1 103 ? 12.310 -31.340 16.929 1.00 39.42 103 ASN B C 1
ATOM 1790 O O . ASN B 1 103 ? 12.439 -31.526 18.144 1.00 40.04 103 ASN B O 1
ATOM 1795 N N . LEU B 1 104 ? 13.296 -31.567 16.058 1.00 37.41 104 LEU B N 1
ATOM 1796 C CA . LEU B 1 104 ? 14.615 -32.023 16.512 1.00 41.48 104 LEU B CA 1
ATOM 1797 C C . LEU B 1 104 ? 15.201 -30.961 17.458 1.00 39.71 104 LEU B C 1
ATOM 1798 O O . LEU B 1 104 ? 15.621 -31.261 18.563 1.00 41.18 104 LEU B O 1
ATOM 1803 N N . LYS B 1 105 ? 15.178 -29.716 17.035 1.00 37.45 105 LYS B N 1
ATOM 1804 C CA . LYS B 1 105 ? 15.768 -28.643 17.810 1.00 40.28 105 LYS B CA 1
ATOM 1805 C C . LYS B 1 105 ? 15.023 -28.470 19.142 1.00 39.86 105 LYS B C 1
ATOM 1806 O O . LYS B 1 105 ? 15.653 -28.420 20.208 1.00 38.54 105 LYS B O 1
ATOM 1812 N N . LEU B 1 106 ? 13.694 -28.426 19.111 1.00 38.98 106 LEU B N 1
ATOM 1813 C CA . LEU B 1 106 ? 12.936 -28.223 20.354 1.00 38.16 106 LEU B CA 1
ATOM 1814 C C . LEU B 1 106 ? 13.211 -29.382 21.305 1.00 37.22 106 LEU B C 1
ATOM 1815 O O . LEU B 1 106 ? 13.285 -29.201 22.518 1.00 38.67 106 LEU B O 1
ATOM 1820 N N . LYS B 1 107 ? 13.350 -30.567 20.743 1.00 38.17 107 LYS B N 1
ATOM 1821 C CA . LYS B 1 107 ? 13.566 -31.721 21.576 1.00 40.70 107 LYS B CA 1
ATOM 1822 C C . LYS B 1 107 ? 14.986 -31.696 22.149 1.00 38.96 107 LYS B C 1
ATOM 1823 O O . LYS B 1 107 ? 15.175 -32.132 23.271 1.00 38.92 107 LYS B O 1
ATOM 1829 N N . GLU B 1 108 ? 15.951 -31.205 21.373 1.00 39.22 108 GLU B N 1
ATOM 1830 C CA . GLU B 1 108 ? 17.322 -30.999 21.868 1.00 45.00 108 GLU B CA 1
ATOM 1831 C C . GLU B 1 108 ? 17.293 -29.992 23.021 1.00 43.00 108 GLU B C 1
ATOM 1832 O O . GLU B 1 108 ? 17.948 -30.163 24.057 1.00 44.19 108 GLU B O 1
ATOM 1838 N N . LEU B 1 109 ? 16.558 -28.914 22.816 1.00 44.94 109 LEU B N 1
ATOM 1839 C CA . LEU B 1 109 ? 16.533 -27.857 23.806 1.00 44.08 109 LEU B CA 1
ATOM 1840 C C . LEU B 1 109 ? 15.883 -28.379 25.086 1.00 45.38 109 LEU B C 1
ATOM 1841 O O . LEU B 1 109 ? 16.357 -28.052 26.164 1.00 38.11 109 LEU B O 1
ATOM 1846 N N . GLU B 1 110 ? 14.863 -29.228 24.959 1.00 48.56 110 GLU B N 1
ATOM 1847 C CA . GLU B 1 110 ? 14.215 -29.776 26.146 1.00 51.52 110 GLU B CA 1
ATOM 1848 C C . GLU B 1 110 ? 15.209 -30.643 26.933 1.00 49.51 110 GLU B C 1
ATOM 1849 O O . GLU B 1 110 ? 15.176 -30.661 28.159 1.00 47.06 110 GLU B O 1
ATOM 1855 N N . LEU B 1 111 ? 16.053 -31.400 26.252 1.00 50.59 111 LEU B N 1
ATOM 1856 C CA . LEU B 1 111 ? 16.972 -32.304 26.962 1.00 52.40 111 LEU B CA 1
ATOM 1857 C C . LEU B 1 111 ? 18.150 -31.531 27.564 1.00 50.04 111 LEU B C 1
ATOM 1858 O O . LEU B 1 111 ? 18.729 -31.975 28.554 1.00 49.99 111 LEU B O 1
ATOM 1863 N N . ILE B 1 112 ? 18.517 -30.410 26.970 1.00 47.70 112 ILE B N 1
ATOM 1864 C CA . ILE B 1 112 ? 19.537 -29.568 27.577 1.00 50.23 112 ILE B CA 1
ATOM 1865 C C . ILE B 1 112 ? 18.992 -29.009 28.897 1.00 53.82 112 ILE B C 1
ATOM 1866 O O . ILE B 1 112 ? 19.719 -29.036 29.882 1.00 48.52 112 ILE B O 1
ATOM 1871 N N . LYS B 1 113 ? 17.731 -28.561 28.947 1.00 55.02 113 LYS B N 1
ATOM 1872 C CA . LYS B 1 113 ? 17.153 -28.089 30.227 1.00 64.48 113 LYS B CA 1
ATOM 1873 C C . LYS B 1 113 ? 17.186 -29.212 31.276 1.00 65.11 113 LYS B C 1
ATOM 1874 O O . LYS B 1 113 ? 17.664 -28.995 32.388 1.00 68.92 113 LYS B O 1
ATOM 1880 N N . ASN B 1 114 ? 16.690 -30.400 30.929 1.00 64.42 114 ASN B N 1
ATOM 1881 C CA . ASN B 1 114 ? 16.693 -31.553 31.846 1.00 70.37 114 ASN B CA 1
ATOM 1882 C C . ASN B 1 114 ? 18.111 -31.811 32.387 1.00 72.54 114 ASN B C 1
ATOM 1883 O O . ASN B 1 114 ? 18.297 -31.932 33.588 1.00 73.98 114 ASN B O 1
ATOM 1888 N N . GLU B 1 115 ? 19.095 -31.913 31.494 1.00 73.03 115 GLU B N 1
ATOM 1889 C CA . GLU B 1 115 ? 20.516 -32.111 31.859 1.00 68.05 115 GLU B CA 1
ATOM 1890 C C . GLU B 1 115 ? 21.017 -30.963 32.762 1.00 68.26 115 GLU B C 1
ATOM 1891 O O . GLU B 1 115 ? 21.687 -31.236 33.762 1.00 64.96 115 GLU B O 1
ATOM 1897 N N . CYS B 1 116 ? 20.692 -29.701 32.451 1.00 63.22 116 CYS B N 1
ATOM 1898 C CA . CYS B 1 116 ? 21.201 -28.532 33.191 1.00 61.33 116 CYS B CA 1
ATOM 1899 C C . CYS B 1 116 ? 20.542 -28.463 34.584 1.00 78.44 116 CYS B C 1
ATOM 1900 O O . CYS B 1 116 ? 20.234 -27.370 35.075 1.00 83.27 116 CYS B O 1
ATOM 1903 N N . LEU B 1 117 ? 20.334 -29.622 35.229 1.00 87.38 117 LEU B N 1
ATOM 1904 C CA . LEU B 1 117 ? 19.874 -29.727 36.632 1.00 94.14 117 LEU B CA 1
ATOM 1905 C C . LEU B 1 117 ? 20.962 -30.426 37.464 1.00 98.66 117 LEU B C 1
ATOM 1906 O O . LEU B 1 117 ? 20.802 -31.602 37.847 1.00 86.81 117 LEU B O 1
ATOM 1911 N N . GLU B 1 118 ? 22.071 -29.697 37.701 1.00 102.59 118 GLU B N 1
ATOM 1912 C CA . GLU B 1 118 ? 23.274 -30.195 38.432 1.00 101.17 118 GLU B CA 1
ATOM 1913 C C . GLU B 1 118 ? 23.915 -29.050 39.244 1.00 98.08 118 GLU B C 1
ATOM 1914 O O . GLU B 1 118 ? 23.476 -27.883 39.208 1.00 93.40 118 GLU B O 1
#

Solvent-accessible surface area: 13006 Å² tota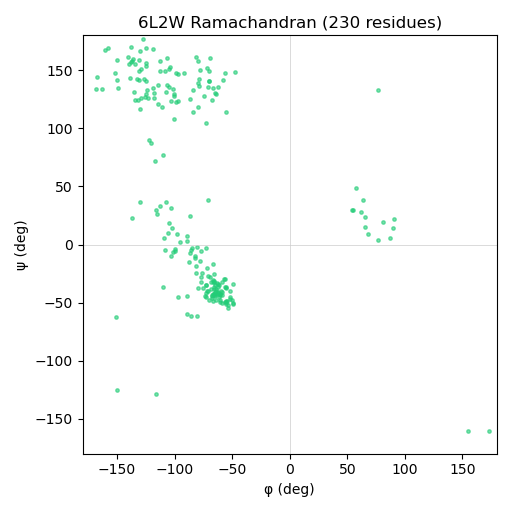l; per-residue (Å²): 99,29,39,0,9,0,5,27,4,16,30,116,163,172,26,40,0,0,0,10,51,10,113,84,80,64,93,31,23,26,106,124,20,166,71,10,48,104,72,19,50,38,66,17,46,94,146,34,24,92,102,8,1,68,44,0,34,158,37,35,3,32,16,4,60,17,187,28,30,9,40,32,0,16,2,13,95,12,26,52,19,1,22,0,57,23,86,141,109,71,113,24,71,89,56,1,154,70,0,11,103,42,3,110,82,23,28,107,96,101,65,107,98,133,126,226,102,34,27,0,6,0,5,34,4,48,33,55,153,150,140,83,102,27,73,5,0,0,10,38,7,116,87,78,68,85,33,32,27,105,124,17,163,75,9,46,107,68,18,47,32,76,15,37,95,135,30,20,92,87,4,0,71,47,0,7,164,40,23,3,58,22,5,68,19,187,31,29,8,37,32,0,7,0,31,104,15,29,56,16,0,21,0,59,20,85,128,110,70,100,20,63,82,41,1,160,77,0,17,114,39,1,87,80,20,49,96,101,104,87,136,92,150,186

B-factor: mean 54.78, std 15.53, range [29.47, 114.34]

Nearest PDB structures (foldseek):
  6l2w-assembly1_A  TM=1.009E+00  e=3.324E-25  Microcystis phage Mic1
  6l2w-assembly1_B  TM=9.902E-01  e=1.728E-22  Microcystis phage Mic1
  7kld-assembly1_B  TM=5.364E-01  e=5.362E+00  Staphylococcus aureus
  6l2w-assembly1_B  TM=1.009E+00  e=1.076E-25  Microcystis phage Mic1
  6l2w-assembly1_A  TM=9.902E-01  e=1.109E-22  Microcystis phage Mic1

Secondary structure (DSSP, 8-state):
-EEEEEEEEE-----EEEEE-TTT--EEEGGG-SSGGGSS-EE--TTTHHHHHHHHHHTTB-----SSS--EEEBTTSSEEEEEEESS----HHHHHHHHHHHHHHHHHHHHHTT-/-EEEEEEEEEEETTTTEEEEEEE-TTT--EEEGGG-SSGGGSS-EE--TTHHHHHHHHHHHTTB-----SSS--EEEBTTSSEEEEEEETT---THHHHHHHHHHHHHHHHHHHHT--

Organism: NCBI:txid2587456

Radius of gyration: 18.08 Å; Cα contacts (8 Å, |Δi|>4): 413; chains: 2; bounding box: 54×37×43 Å

Sequence (234 aa):
MMFVRLSYHSFDYLFDAGVIDLNTKCPVSLSEIEDYDNFGWLELTAENLENVCEYCAKLGIEANGSLGDFRYWYSGDMSYHLELKSDQSENLEVKIREINLKLKELELIKNECLEHMMFVRLSYHSFDYLFNLFDAGVIDLNTKCPVSLSEIEDYDNFGWLELTAENLENVCEYCAKLGIEANGSLGDFRYWYSGDMSYHLELKSDQSENLEVKIREINLKLKELELIKNECLE